Protein AF-A0A178FHA1-F1 (afdb_monomer)

pLDDT: mean 83.01, std 22.84, range [28.91, 98.81]

Nearest PDB structures (foldseek):
  6xi5-assembly1_B  TM=8.917E-01  e=7.594E-21  Homo sapiens
  2p5x-assembly2_B  TM=9.025E-01  e=3.921E-20  Homo sapiens
  4p0e-assembly1_A  TM=9.415E-01  e=3.121E-18  Escherichia coli K-12
  4heb-assembly1_A  TM=9.268E-01  e=1.061E-16  Bacillus subtilis

Foldseek 3Di:
DDDDDDDDDDDDDDDDDDDDDDDDDDDDDDDDDDDDDDDDDDPPPPDDDDPDPDDDDDDDADDDPLLVVQLVFAEEEQDPDPLQVVLQCSNVRPNYYYHHAPDDLDDDQVDQPQRSQQVVQVCSQVRVQVVACPPPPRHGGQKYKGKGKWKAQPPPSGTFDFQPDLVSLLVLLLSLLCSFKIKMKMKMKMWGAAPDPDPPRIDIDMDMWIKIWGFHNPDDSVNSSVLSVVVCQRNDGSSAACPPPSVNRTPDMGTASSSRNTDRSVVVVVRSVVRSVVRVVRVVVVVVVVVVVD

Secondary structure (DSSP, 8-state):
---------------PPP----------------------PPPP-----PPPPPPPPPPPPP--HHHHHHTTS-EEE----HHHHHHHGGG--TTEEE----------TTS-HHHHHHHHHHHHHHHHHHHHTT-TTT---SEEEEEEEEEE-TTT--EE---SSHHHHHHHHHHHHHH-EEEEEEEEEEEEE-SS--TTSEEEEEEEEEEEEEE-TT--HHHHHHHHHTTTTTTSGGG--SSSGGGGGEEEEES-HHHHHT--HHHHHHHHHHHHHHHHHHHHHHHHHHHS--

InterPro domains:
  IPR003697 Nucleoside triphosphate pyrophosphatase Maf-like protein [MF_00528] (74-277)
  IPR003697 Nucleoside triphosphate pyrophosphatase Maf-like protein [PF02545] (74-274)
  IPR003697 Nucleoside triphosphate pyrophosphatase Maf-like protein [PTHR43213] (71-276)
  IPR003697 Nucleoside triphosphate pyrophosphatase Maf-like protein [TIGR00172] (72-272)
  IPR003697 Nucleoside triphosphate pyrophosphatase Maf-like protein [cd00555] (75-271)
  IPR029001 Inosine triphosphate pyrophosphatase-like [G3DSA:3.90.950.10] (70-277)
  IPR029001 Inosine triphosphate pyrophosphatase-like [SSF52972] (72-274)

Mean predicted aligned error: 12.26 Å

Structure (mmCIF, N/CA/C/O backbone):
data_AF-A0A178FHA1-F1
#
_entry.id   AF-A0A178FHA1-F1
#
loop_
_atom_site.group_PDB
_atom_site.id
_atom_site.type_symbol
_atom_site.label_atom_id
_atom_site.label_alt_id
_atom_site.label_comp_id
_atom_site.label_asym_id
_atom_site.label_entity_id
_atom_site.label_seq_id
_atom_site.pdbx_PDB_ins_code
_atom_site.Cartn_x
_atom_site.Cartn_y
_atom_site.Cartn_z
_atom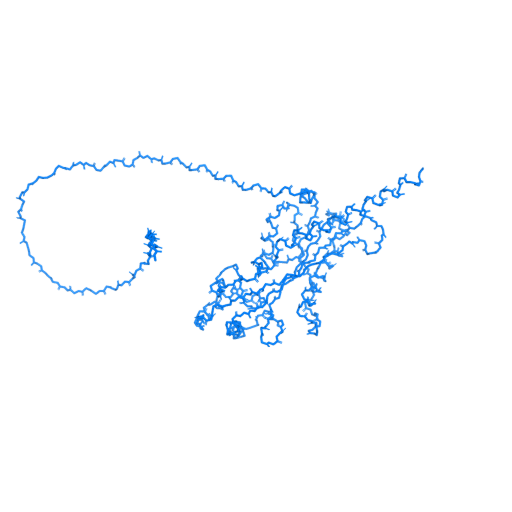_site.occupancy
_atom_site.B_iso_or_equiv
_atom_site.auth_seq_id
_atom_site.auth_comp_id
_atom_site.auth_asym_id
_atom_site.auth_atom_id
_atom_site.pdbx_PDB_model_num
ATOM 1 N N . MET A 1 1 ? -31.191 45.898 10.821 1.00 32.97 1 MET A N 1
ATOM 2 C CA . MET A 1 1 ? -31.630 46.557 9.573 1.00 32.97 1 MET A CA 1
ATOM 3 C C . MET A 1 1 ? -31.343 45.581 8.432 1.00 32.97 1 MET A C 1
ATOM 5 O O . MET A 1 1 ? -30.177 45.272 8.256 1.00 32.97 1 MET A O 1
ATOM 9 N N . ASN A 1 2 ? -32.403 45.066 7.780 1.00 31.70 2 ASN A N 1
ATOM 10 C CA . ASN A 1 2 ? -32.486 44.118 6.633 1.00 31.70 2 ASN A CA 1
ATOM 11 C C . ASN A 1 2 ? -31.807 42.737 6.796 1.00 31.70 2 ASN A C 1
ATOM 13 O O . ASN A 1 2 ? -30.596 42.678 6.928 1.00 31.70 2 ASN A O 1
ATOM 17 N N . ILE A 1 3 ? -32.475 41.573 6.908 1.00 33.03 3 ILE A N 1
ATOM 18 C CA . ILE A 1 3 ? -33.670 40.939 6.276 1.00 33.03 3 ILE A CA 1
ATOM 19 C C . ILE A 1 3 ? -33.441 40.480 4.823 1.00 33.03 3 ILE A C 1
ATOM 21 O O . ILE A 1 3 ? -33.354 41.334 3.955 1.00 33.03 3 ILE A O 1
ATOM 25 N N . PHE A 1 4 ? -33.428 39.150 4.604 1.00 34.31 4 PHE A N 1
ATOM 26 C CA . PHE A 1 4 ? -34.126 38.322 3.575 1.00 34.31 4 PHE A CA 1
ATOM 27 C C . PHE A 1 4 ? -33.699 36.839 3.811 1.00 34.31 4 PHE A C 1
ATOM 29 O O . PHE A 1 4 ? -32.508 36.561 3.774 1.00 34.31 4 PHE A O 1
ATOM 36 N N . ARG A 1 5 ? -34.516 35.924 4.388 1.00 34.19 5 ARG A N 1
ATOM 37 C CA . ARG A 1 5 ? -35.543 35.003 3.798 1.00 34.19 5 ARG A CA 1
ATOM 38 C C . ARG A 1 5 ? -35.043 34.230 2.557 1.00 34.19 5 ARG A C 1
ATOM 40 O O . ARG A 1 5 ? -34.452 34.867 1.705 1.00 34.19 5 ARG A O 1
ATOM 47 N N . SER A 1 6 ? -35.343 32.961 2.248 1.00 33.19 6 SER A N 1
ATOM 48 C CA . SER A 1 6 ? -35.952 31.738 2.833 1.00 33.19 6 SER A CA 1
ATOM 49 C C . SER A 1 6 ? -36.287 30.835 1.619 1.00 33.19 6 SER A C 1
ATOM 51 O O . SER A 1 6 ? -36.817 31.372 0.650 1.00 33.19 6 SER A O 1
ATOM 53 N N . ALA A 1 7 ? -36.009 29.523 1.670 1.00 33.00 7 ALA A N 1
ATOM 54 C CA . ALA A 1 7 ? -36.690 28.411 0.954 1.00 33.00 7 ALA A CA 1
ATOM 55 C C . ALA A 1 7 ? -35.948 27.103 1.339 1.00 33.00 7 ALA A C 1
ATOM 57 O O . ALA A 1 7 ? -34.749 27.029 1.104 1.00 33.00 7 ALA A O 1
ATOM 58 N N . THR A 1 8 ? -36.437 26.164 2.158 1.00 31.91 8 THR A N 1
ATOM 59 C CA . THR A 1 8 ? -37.614 25.257 2.142 1.00 31.91 8 THR A CA 1
ATOM 60 C C . THR A 1 8 ? -37.462 24.006 1.252 1.00 31.91 8 THR A C 1
ATOM 62 O O . THR A 1 8 ? -37.486 24.116 0.033 1.00 31.91 8 THR A O 1
ATOM 65 N N . SER A 1 9 ? -37.419 22.850 1.944 1.00 30.86 9 SER A N 1
ATOM 66 C CA . SER A 1 9 ? -37.787 21.452 1.607 1.00 30.86 9 SER A CA 1
ATOM 67 C C . SER A 1 9 ? -37.158 20.721 0.415 1.00 30.86 9 SER A C 1
ATOM 69 O O . SER A 1 9 ? -37.284 21.154 -0.719 1.00 30.86 9 SER A O 1
ATOM 71 N N . TYR A 1 10 ? -36.642 19.504 0.647 1.00 29.80 10 TYR A N 1
ATOM 72 C CA . TYR A 1 10 ? -37.451 18.269 0.654 1.00 29.80 10 TYR A CA 1
ATOM 73 C C . TYR A 1 10 ? -36.744 17.146 1.436 1.00 29.80 10 TYR A C 1
ATOM 75 O O . TYR A 1 10 ? -35.578 16.845 1.206 1.00 29.80 10 TYR A O 1
ATOM 83 N N . VAL A 1 11 ? -37.487 16.541 2.363 1.00 31.81 11 VAL A N 1
ATOM 84 C CA . VAL A 1 11 ? -37.161 15.316 3.104 1.00 31.81 11 VAL A CA 1
ATOM 85 C C . VAL A 1 11 ? -38.005 14.201 2.495 1.00 31.81 11 VAL A C 1
ATOM 87 O O . VAL A 1 11 ? -39.209 14.396 2.349 1.00 31.81 11 VAL A O 1
ATOM 90 N N . TYR A 1 12 ? -37.412 13.045 2.198 1.00 31.45 12 TYR A N 1
ATOM 91 C CA . TYR A 1 12 ? -38.142 11.777 2.141 1.00 31.45 12 TYR A CA 1
ATOM 92 C C . TYR A 1 12 ? -37.275 10.660 2.729 1.00 31.45 12 TYR A C 1
ATOM 94 O O . TYR A 1 12 ? -36.316 10.203 2.114 1.00 31.45 12 TYR A O 1
ATOM 102 N N . ASN A 1 13 ? -37.653 10.248 3.940 1.00 30.02 13 ASN A N 1
ATOM 103 C CA . ASN A 1 13 ? -37.366 8.937 4.510 1.00 30.02 13 ASN A CA 1
ATOM 104 C C . ASN A 1 13 ? -38.377 7.936 3.939 1.00 30.02 13 ASN A C 1
ATOM 106 O O . ASN A 1 13 ? -39.571 8.237 3.913 1.00 30.02 13 ASN A O 1
ATOM 110 N N . ILE A 1 14 ? -37.925 6.737 3.572 1.00 35.00 14 ILE A N 1
ATOM 111 C CA . ILE A 1 14 ? -38.779 5.547 3.490 1.00 35.00 14 ILE A CA 1
ATOM 112 C C . ILE A 1 14 ? -38.024 4.404 4.178 1.00 35.00 14 ILE A C 1
ATOM 114 O O . ILE A 1 14 ? -37.058 3.875 3.638 1.00 35.00 14 ILE A O 1
ATOM 118 N N . ILE A 1 15 ? -38.476 4.051 5.382 1.00 33.81 15 ILE A N 1
ATOM 119 C CA . ILE A 1 15 ? -38.206 2.781 6.067 1.00 33.81 15 ILE A CA 1
ATOM 120 C C . ILE A 1 15 ? -39.551 2.043 6.098 1.00 33.81 15 ILE A C 1
ATOM 122 O O . ILE A 1 15 ? -40.537 2.663 6.505 1.00 33.81 15 ILE A O 1
ATOM 126 N N . PRO A 1 16 ? -39.645 0.763 5.705 1.00 32.41 16 PRO A N 1
ATOM 127 C CA . PRO A 1 16 ? -40.831 -0.029 5.983 1.00 32.41 16 PRO A CA 1
ATOM 128 C C . PRO A 1 16 ? -40.745 -0.611 7.400 1.00 32.41 16 PRO A C 1
ATOM 130 O O . PRO A 1 16 ? -39.858 -1.403 7.713 1.00 32.41 16 PRO A O 1
ATOM 133 N N . SER A 1 17 ? -41.680 -0.200 8.253 1.00 32.62 17 SER A N 1
ATOM 134 C CA . SER A 1 17 ? -41.976 -0.818 9.544 1.00 32.62 17 SER A CA 1
ATOM 135 C C . SER A 1 17 ? -42.734 -2.132 9.338 1.00 32.62 17 SER A C 1
ATOM 137 O O . SER A 1 17 ? -43.829 -2.137 8.777 1.00 32.62 17 SER A O 1
ATOM 139 N N . PHE A 1 18 ? -42.143 -3.229 9.809 1.00 28.91 18 PHE A N 1
ATOM 140 C CA . PHE A 1 18 ? -42.829 -4.479 10.133 1.00 28.91 18 PHE A CA 1
ATOM 141 C C . PHE A 1 18 ? -43.614 -4.278 11.436 1.00 28.91 18 PHE A C 1
ATOM 143 O O . PHE A 1 18 ? -43.043 -3.781 12.406 1.00 28.91 18 PHE A O 1
ATOM 150 N N . GLN A 1 19 ? -44.889 -4.664 11.469 1.00 31.16 19 GLN A N 1
ATOM 151 C CA . GLN A 1 19 ? -45.646 -4.799 12.710 1.00 31.16 19 GLN A CA 1
ATOM 152 C C . GLN A 1 19 ? -46.722 -5.879 12.576 1.00 31.16 19 GLN A C 1
ATOM 154 O O . GLN A 1 19 ? -47.189 -6.169 11.478 1.00 31.16 19 GLN A O 1
ATOM 159 N N . GLU A 1 20 ? -46.980 -6.492 13.723 1.00 32.19 20 GLU A N 1
ATOM 160 C CA . GLU A 1 20 ? -47.471 -7.842 13.982 1.00 32.19 20 GLU A CA 1
ATOM 161 C C . GLU A 1 20 ? -48.960 -8.068 13.687 1.00 32.19 20 GLU A C 1
ATOM 163 O O . GLU A 1 20 ? -49.783 -7.158 13.786 1.00 32.19 20 GLU A O 1
ATOM 168 N N . ASP A 1 21 ? -49.275 -9.325 13.368 1.00 29.31 21 ASP A N 1
ATOM 169 C CA . ASP A 1 21 ? -50.621 -9.884 13.309 1.00 29.31 21 ASP A CA 1
ATOM 170 C C . ASP A 1 21 ? -51.168 -10.106 14.733 1.00 29.31 21 ASP A C 1
ATOM 172 O O . ASP A 1 21 ? -50.605 -10.895 15.492 1.00 29.31 21 ASP A O 1
ATOM 176 N N . GLU A 1 22 ? -52.307 -9.494 15.062 1.00 33.69 22 GLU A N 1
ATOM 177 C CA . GLU A 1 22 ? -53.259 -10.041 16.036 1.00 33.69 22 GLU A CA 1
ATOM 178 C C . GLU A 1 22 ? -54.677 -9.935 15.453 1.00 33.69 22 GLU A C 1
ATOM 180 O O . GLU A 1 22 ? -55.211 -8.847 15.236 1.00 33.69 22 GLU A O 1
ATOM 185 N N . ASP A 1 23 ? -55.260 -11.101 15.165 1.00 29.67 23 ASP A N 1
ATOM 186 C CA . ASP A 1 23 ? -56.664 -11.299 14.810 1.00 29.67 23 ASP A CA 1
ATOM 187 C C . ASP A 1 23 ? -57.520 -11.295 16.087 1.00 29.67 23 ASP A C 1
ATOM 189 O O . ASP A 1 23 ? -57.330 -12.133 16.971 1.00 29.67 23 ASP A O 1
ATOM 193 N N . GLU A 1 24 ? -58.536 -10.431 16.140 1.00 31.48 24 GLU A N 1
ATOM 194 C CA . GLU A 1 24 ? -59.685 -10.600 17.032 1.00 31.48 24 GLU A CA 1
ATOM 195 C C . GLU A 1 24 ? -60.993 -10.413 16.244 1.00 31.48 24 GLU A C 1
ATOM 197 O O . GLU A 1 24 ? -61.128 -9.570 15.357 1.00 31.48 24 GLU A O 1
ATOM 202 N N . THR A 1 25 ? -61.931 -11.308 16.532 1.00 31.22 25 THR A N 1
ATOM 203 C CA . THR A 1 25 ? -63.104 -11.708 15.749 1.00 31.22 25 THR A CA 1
ATOM 204 C C . THR A 1 25 ? -64.337 -10.804 15.885 1.00 31.22 25 THR A C 1
ATOM 206 O O . THR A 1 25 ? -64.498 -10.135 16.898 1.00 31.22 25 THR A O 1
ATOM 209 N N . ASP A 1 26 ? -65.258 -10.976 14.920 1.00 29.89 26 ASP A N 1
ATOM 210 C CA . ASP A 1 26 ? -66.738 -10.821 14.934 1.00 29.89 26 ASP A CA 1
ATOM 211 C C . ASP A 1 26 ? -67.314 -9.650 14.119 1.00 29.89 26 ASP A C 1
ATOM 213 O O . ASP A 1 26 ? -66.791 -8.546 14.121 1.00 29.89 26 ASP A O 1
ATOM 217 N N . ASN A 1 27 ? -68.491 -9.707 13.491 1.00 30.05 27 ASN A N 1
ATOM 218 C CA . ASN A 1 27 ? -69.336 -10.721 12.847 1.00 30.05 27 ASN A CA 1
ATOM 219 C C . ASN A 1 27 ? -70.551 -9.932 12.286 1.00 30.05 27 ASN A C 1
ATOM 221 O O . ASN A 1 27 ? -71.045 -9.023 12.944 1.00 30.05 27 ASN A O 1
ATOM 225 N N . MET A 1 28 ? -71.044 -10.313 11.101 1.00 30.95 28 MET A N 1
ATOM 226 C CA . MET A 1 28 ? -72.409 -10.109 10.564 1.00 30.95 28 MET A CA 1
ATOM 227 C C . MET A 1 28 ? -73.091 -8.715 10.603 1.00 30.95 28 MET A C 1
ATOM 229 O O . MET A 1 28 ? -73.576 -8.262 11.632 1.00 30.95 28 MET A O 1
ATOM 233 N N . SER A 1 29 ? -73.426 -8.165 9.424 1.00 30.45 29 SER A N 1
ATOM 234 C CA . SER A 1 29 ? -74.771 -8.322 8.819 1.00 30.45 29 SER A CA 1
ATOM 235 C C . SER A 1 29 ? -75.060 -7.324 7.674 1.00 30.45 29 SER A C 1
ATOM 237 O O . SER A 1 29 ? -74.767 -6.137 7.730 1.00 30.45 29 SER A O 1
ATOM 239 N N . SER A 1 30 ? -75.680 -7.891 6.643 1.00 30.31 30 SER A N 1
ATOM 240 C CA . SER A 1 30 ? -76.300 -7.408 5.398 1.00 30.31 30 SER A CA 1
ATOM 241 C C . SER A 1 30 ? -76.951 -6.008 5.325 1.00 30.31 30 SER A C 1
ATOM 243 O O . SER A 1 30 ? -77.725 -5.649 6.203 1.00 30.31 30 SER A O 1
ATOM 245 N N . GLN A 1 31 ? -76.829 -5.320 4.176 1.00 31.56 31 GLN A N 1
ATOM 246 C CA . GLN A 1 31 ? -77.845 -5.255 3.092 1.00 31.56 31 GLN A CA 1
ATOM 247 C C . GLN A 1 31 ? -77.470 -4.218 2.007 1.00 31.56 31 GLN A C 1
ATOM 249 O O . GLN A 1 31 ? -77.094 -3.086 2.293 1.00 31.56 31 GLN A O 1
ATOM 254 N N . GLN A 1 32 ? -77.606 -4.627 0.741 1.00 31.91 32 GLN A N 1
ATOM 255 C CA . GLN A 1 32 ? -77.476 -3.808 -0.471 1.00 31.91 32 GLN A CA 1
ATOM 256 C C . GLN A 1 32 ? -78.720 -2.938 -0.708 1.00 31.91 32 GLN A C 1
ATOM 258 O O . GLN A 1 32 ? -79.824 -3.470 -0.682 1.00 31.91 32 GLN A O 1
ATOM 263 N N . THR A 1 33 ? -78.532 -1.672 -1.106 1.00 30.75 33 THR A N 1
ATOM 264 C CA . THR A 1 33 ? -79.341 -0.992 -2.143 1.00 30.75 33 THR A CA 1
ATOM 265 C C . THR A 1 33 ? -78.483 0.070 -2.865 1.00 30.75 33 THR A C 1
ATOM 267 O O . THR A 1 33 ? -77.882 0.928 -2.230 1.00 30.75 33 THR A O 1
ATOM 270 N N . HIS A 1 34 ? -78.396 -0.012 -4.199 1.00 34.44 34 HIS A N 1
ATOM 271 C CA . HIS A 1 34 ? -77.893 1.041 -5.109 1.00 34.44 34 HIS A CA 1
ATOM 272 C C . HIS A 1 34 ? -79.081 1.912 -5.571 1.00 34.44 34 HIS A C 1
ATOM 274 O O . HIS A 1 34 ? -80.195 1.382 -5.624 1.00 34.44 34 HIS A O 1
ATOM 280 N N . PRO A 1 35 ? -78.909 3.213 -5.898 1.00 41.53 35 PRO A N 1
ATOM 281 C CA . PRO A 1 35 ? -78.404 3.673 -7.216 1.00 41.53 35 PRO A CA 1
ATOM 282 C C . PRO A 1 35 ? -77.495 4.932 -7.072 1.00 41.53 35 PRO A C 1
ATOM 284 O O . PRO A 1 35 ? -77.389 5.481 -5.988 1.00 41.53 35 PRO A O 1
ATOM 287 N N . SER A 1 36 ? -76.735 5.490 -8.017 1.00 34.00 36 SER A N 1
ATOM 288 C CA . SER A 1 36 ? -76.715 5.519 -9.483 1.00 34.00 36 SER A CA 1
ATOM 289 C C . SER A 1 36 ? -75.422 6.235 -9.930 1.00 34.00 36 SER A C 1
ATOM 291 O O . SER A 1 36 ? -75.114 7.294 -9.395 1.00 34.00 36 SER A O 1
ATOM 293 N N . GLY A 1 37 ? -74.752 5.707 -10.963 1.00 38.09 37 GLY A N 1
ATOM 294 C CA . GLY A 1 37 ? -74.126 6.480 -12.051 1.00 38.09 37 GLY A CA 1
ATOM 295 C C . GLY A 1 37 ? -72.736 7.107 -11.865 1.00 38.09 37 GLY A C 1
ATOM 296 O O . GLY A 1 37 ? -72.654 8.260 -11.463 1.00 38.09 37 GLY A O 1
ATOM 297 N N . ILE A 1 38 ? -71.686 6.429 -12.356 1.00 43.12 38 ILE A N 1
ATOM 298 C CA . ILE A 1 38 ? -70.522 7.041 -13.040 1.00 43.12 38 ILE A CA 1
ATOM 299 C C . ILE A 1 38 ? -70.084 6.073 -14.173 1.00 43.12 38 ILE A C 1
ATOM 301 O O . ILE A 1 38 ? -70.064 4.866 -13.922 1.00 43.12 38 ILE A O 1
ATOM 305 N N . PRO A 1 39 ? -69.782 6.529 -15.409 1.00 45.41 39 PRO A N 1
ATOM 306 C CA . PRO A 1 39 ? -69.368 5.655 -16.513 1.00 45.41 39 PRO A CA 1
ATOM 307 C C . PRO A 1 39 ? -67.971 5.064 -16.276 1.00 45.41 39 PRO A C 1
ATOM 309 O O . PRO A 1 39 ? -67.070 5.767 -15.825 1.00 45.41 39 PRO A O 1
ATOM 312 N N . SER A 1 40 ? -67.783 3.786 -16.611 1.00 47.84 40 SER A N 1
ATOM 313 C CA . SER A 1 40 ? -66.481 3.116 -16.602 1.00 47.84 40 SER A CA 1
ATOM 314 C C . SER A 1 40 ? -65.761 3.329 -17.936 1.00 47.84 40 SER A C 1
ATOM 316 O O . SER A 1 40 ? -66.033 2.609 -18.900 1.00 47.84 40 SER A O 1
ATOM 318 N N . ASP A 1 41 ? -64.830 4.277 -17.998 1.00 51.88 41 ASP A N 1
ATOM 319 C CA . ASP A 1 41 ? -63.796 4.224 -19.033 1.00 51.88 41 ASP A CA 1
ATOM 320 C C . ASP A 1 41 ? -62.795 3.116 -18.658 1.00 51.88 41 ASP A C 1
ATOM 322 O O . ASP A 1 41 ? -62.346 3.065 -17.506 1.00 51.88 41 ASP A O 1
ATOM 326 N N . PRO A 1 42 ? -62.449 2.191 -19.574 1.00 52.69 42 PRO A N 1
ATOM 327 C CA . PRO A 1 42 ? -61.409 1.211 -19.298 1.00 52.69 42 PRO A CA 1
ATOM 328 C C . PRO A 1 42 ? -60.060 1.937 -19.149 1.00 52.69 42 PRO A C 1
ATOM 330 O O . PRO A 1 42 ? -59.827 2.940 -19.832 1.00 52.69 42 PRO A O 1
ATOM 333 N N . PRO A 1 43 ? -59.150 1.459 -18.280 1.00 51.78 43 PRO A N 1
ATOM 334 C CA . PRO A 1 43 ? -57.835 2.069 -18.160 1.00 51.78 43 PRO A CA 1
ATOM 335 C C . PRO A 1 43 ? -57.101 1.977 -19.508 1.00 51.78 43 PRO A C 1
ATOM 337 O O . PRO A 1 43 ? -57.262 0.982 -20.224 1.00 51.78 43 PRO A O 1
ATOM 340 N N . PRO A 1 44 ? -56.304 2.995 -19.877 1.00 47.44 44 PRO A N 1
ATOM 341 C CA . PRO A 1 44 ? -55.571 2.979 -21.132 1.00 47.44 44 PRO A CA 1
ATOM 342 C C . PRO A 1 44 ? -54.645 1.762 -21.166 1.00 47.44 44 PRO A C 1
ATOM 344 O O . PRO A 1 44 ? -53.903 1.506 -20.218 1.00 47.44 44 PRO A O 1
ATOM 347 N N . SER A 1 45 ? -54.702 1.011 -22.265 1.00 48.84 45 SER A N 1
ATOM 348 C CA . SER A 1 45 ? -53.819 -0.119 -22.532 1.00 48.84 45 SER A CA 1
ATOM 349 C C . SER A 1 45 ? -52.365 0.349 -22.490 1.00 48.84 45 SER A C 1
ATOM 351 O O . SER A 1 45 ? -51.921 1.093 -23.368 1.00 48.84 45 SER A O 1
ATOM 353 N N . TYR A 1 46 ? -51.621 -0.073 -21.470 1.00 49.38 46 TYR A N 1
ATOM 354 C CA . TYR A 1 46 ? -50.181 0.155 -21.379 1.00 49.38 46 TYR A CA 1
ATOM 355 C C . TYR A 1 46 ? -49.474 -0.791 -22.352 1.00 49.38 46 TYR A C 1
ATOM 357 O O . TYR A 1 46 ? -48.939 -1.828 -21.973 1.00 49.38 46 TYR A O 1
ATOM 365 N N . GLU A 1 47 ? -49.478 -0.431 -23.629 1.00 53.75 47 GLU A N 1
ATOM 366 C CA . GLU A 1 47 ? -48.562 -1.005 -24.602 1.00 53.75 47 GLU A CA 1
ATOM 367 C C . GLU A 1 47 ? -47.772 0.129 -25.251 1.00 53.75 47 GLU A C 1
ATOM 369 O O . GLU A 1 47 ? -48.180 0.762 -26.220 1.00 53.75 47 GLU A O 1
ATOM 374 N N . ALA A 1 48 ? -46.621 0.417 -24.650 1.00 48.75 48 ALA A N 1
ATOM 375 C CA . ALA A 1 48 ? -45.515 1.077 -25.319 1.00 48.75 48 ALA A CA 1
ATOM 376 C C . ALA A 1 48 ? -44.226 0.576 -24.669 1.00 48.75 48 ALA A C 1
ATOM 378 O O . ALA A 1 48 ? -43.799 1.043 -23.613 1.00 48.75 48 ALA A O 1
ATOM 379 N N . SER A 1 49 ? -43.632 -0.430 -25.303 1.00 56.72 49 SER A N 1
ATOM 380 C CA . SER A 1 49 ? -42.278 -0.899 -25.043 1.00 56.72 49 SER A CA 1
ATOM 381 C C . SER A 1 49 ? -41.332 0.304 -25.101 1.00 56.72 49 SER A C 1
ATOM 383 O O . SER A 1 49 ? -41.135 0.892 -26.166 1.00 56.72 49 SER A O 1
ATOM 385 N N . GLN A 1 50 ? -40.766 0.710 -23.964 1.00 56.59 50 GLN A N 1
ATOM 386 C CA . GLN A 1 50 ? -39.718 1.727 -23.971 1.00 56.59 50 GLN A CA 1
ATOM 387 C C . GLN A 1 50 ? -38.500 1.163 -24.721 1.00 56.59 50 GLN A C 1
ATOM 389 O O . GLN A 1 50 ? -38.087 0.034 -24.437 1.00 56.59 50 GLN A O 1
ATOM 394 N N . PRO A 1 51 ? -37.911 1.895 -25.684 1.00 55.88 51 PRO A N 1
ATOM 395 C CA . PRO A 1 51 ? -36.688 1.448 -26.331 1.00 55.88 51 PRO A CA 1
ATOM 396 C C . PRO A 1 51 ? -35.578 1.356 -25.281 1.00 55.88 51 PRO A C 1
ATOM 398 O O . PRO A 1 51 ? -35.355 2.303 -24.526 1.00 55.88 51 PRO A O 1
ATOM 401 N N . ALA A 1 52 ? -34.887 0.213 -25.240 1.00 62.53 52 ALA A N 1
ATOM 402 C CA . ALA A 1 52 ? -33.739 -0.001 -24.367 1.00 62.53 52 ALA A CA 1
ATOM 403 C C . ALA A 1 52 ? -32.759 1.179 -24.495 1.00 62.53 52 ALA A C 1
ATOM 405 O O . ALA A 1 52 ? -32.294 1.500 -25.594 1.00 62.53 52 ALA A O 1
ATOM 406 N N . SER A 1 53 ? -32.473 1.849 -23.377 1.00 66.38 53 SER A N 1
ATOM 407 C CA . SER A 1 53 ? -31.524 2.959 -23.325 1.00 66.38 53 SER A CA 1
ATOM 408 C C . SER A 1 53 ? -30.183 2.515 -23.908 1.00 66.38 53 SER A C 1
ATOM 410 O O . SER A 1 53 ? -29.637 1.493 -23.483 1.00 66.38 53 SER A O 1
ATOM 412 N N . LYS A 1 54 ? -29.637 3.272 -24.870 1.00 68.25 54 LYS A N 1
ATOM 413 C CA . LYS A 1 54 ? -28.291 3.012 -25.399 1.00 68.25 54 LYS A CA 1
ATOM 414 C C . LYS A 1 54 ? -27.306 2.961 -24.222 1.00 68.25 54 LYS A C 1
ATOM 416 O O . LYS A 1 54 ? -27.337 3.880 -23.403 1.00 68.25 54 LYS A O 1
ATOM 421 N N . PRO A 1 55 ? -26.454 1.927 -24.115 1.00 69.88 55 PRO A N 1
ATOM 422 C CA . PRO A 1 55 ? -25.491 1.847 -23.029 1.00 69.88 55 PRO A CA 1
ATOM 423 C C . PRO A 1 55 ? -24.600 3.090 -23.051 1.00 69.88 55 PRO A C 1
ATOM 425 O O . PRO A 1 55 ? -24.106 3.489 -24.109 1.00 69.88 55 PRO A O 1
ATOM 428 N N . HIS A 1 56 ? -24.416 3.712 -21.886 1.00 67.62 56 HIS A N 1
ATOM 429 C CA . HIS A 1 56 ? -23.488 4.826 -21.750 1.00 67.62 56 HIS A CA 1
ATOM 430 C C . HIS A 1 56 ? -22.086 4.373 -22.195 1.00 67.62 56 HIS A C 1
ATOM 432 O O . HIS A 1 56 ? -21.646 3.288 -21.798 1.00 67.62 56 HIS A O 1
ATOM 438 N N . PRO A 1 57 ? -21.382 5.159 -23.031 1.00 74.88 57 PRO A N 1
ATOM 439 C CA . PRO A 1 57 ? -20.031 4.814 -23.444 1.00 74.88 57 PRO A CA 1
ATOM 440 C C . PRO A 1 57 ? -19.135 4.716 -22.207 1.00 74.88 57 PRO A C 1
ATOM 442 O O . PRO A 1 57 ? -19.186 5.569 -21.320 1.00 74.88 57 PRO A O 1
ATOM 445 N N . LYS A 1 58 ? -18.323 3.656 -22.138 1.00 75.69 58 LYS A N 1
ATOM 446 C CA . LYS A 1 58 ? -17.344 3.498 -21.058 1.00 75.69 58 LYS A CA 1
ATOM 447 C C . LYS A 1 58 ? -16.352 4.672 -21.098 1.00 75.69 58 LYS A C 1
ATOM 449 O O . LYS A 1 58 ? -15.986 5.087 -22.201 1.00 75.69 58 LYS A O 1
ATOM 454 N N . PRO A 1 59 ? -15.897 5.189 -19.941 1.00 78.31 59 PRO A N 1
ATOM 455 C CA . PRO A 1 59 ? -14.844 6.197 -19.902 1.00 78.31 59 PRO A CA 1
ATOM 456 C C . PRO A 1 59 ? -13.613 5.747 -20.696 1.00 78.31 59 PRO A C 1
ATOM 458 O O . PRO A 1 59 ? -13.213 4.582 -20.625 1.00 78.31 59 PRO A O 1
ATOM 461 N N . LEU A 1 60 ? -13.025 6.668 -21.461 1.00 81.19 60 LEU A N 1
ATOM 462 C CA . LEU A 1 60 ? -11.774 6.417 -22.174 1.00 81.19 60 LEU A CA 1
ATOM 463 C C . LEU A 1 60 ? -10.614 6.283 -21.175 1.00 81.19 60 LEU A C 1
ATOM 465 O O . LEU A 1 60 ? -10.645 6.916 -20.116 1.00 81.19 60 LEU A O 1
ATOM 469 N N . PRO A 1 61 ? -9.582 5.486 -21.494 1.00 77.56 61 PRO A N 1
ATOM 470 C CA . PRO A 1 61 ? -8.424 5.364 -20.623 1.00 77.56 61 PRO A CA 1
ATOM 471 C C . PRO A 1 61 ? -7.627 6.686 -20.578 1.00 77.56 61 PRO A C 1
ATOM 473 O O . PRO A 1 61 ? -7.637 7.435 -21.561 1.00 77.56 61 PRO A O 1
ATOM 476 N N . PRO A 1 62 ? -6.893 6.973 -19.484 1.00 81.75 62 PRO A N 1
ATOM 477 C CA . PRO A 1 62 ? -6.117 8.212 -19.344 1.00 81.75 62 PRO A CA 1
ATOM 478 C C . PRO A 1 62 ? -5.093 8.402 -20.477 1.00 81.75 62 PRO A C 1
ATOM 480 O O . PRO A 1 62 ? -4.499 7.433 -20.941 1.00 81.75 62 PRO A O 1
ATOM 483 N N . SER A 1 63 ? -4.823 9.625 -20.929 1.00 88.25 63 SER A N 1
ATOM 484 C CA . SER A 1 63 ? -3.926 9.877 -22.077 1.00 88.25 63 SER A CA 1
ATOM 485 C C . SER A 1 63 ? -2.594 10.540 -21.708 1.00 88.25 63 SER A C 1
ATOM 487 O O . SER A 1 63 ? -2.015 11.239 -22.535 1.00 88.25 63 SER A O 1
ATOM 489 N N . LEU A 1 64 ? -2.107 10.349 -20.478 1.00 92.44 64 LEU A N 1
ATOM 490 C CA . LEU A 1 64 ? -0.801 10.873 -20.061 1.00 92.44 64 LEU A CA 1
ATOM 491 C C . LEU A 1 64 ? 0.341 10.182 -20.832 1.00 92.44 64 LEU A C 1
ATOM 493 O O . LEU A 1 64 ? 0.294 8.953 -20.954 1.00 92.44 64 LEU A O 1
ATOM 497 N N . PRO A 1 65 ? 1.367 10.918 -21.313 1.00 94.25 65 PRO A N 1
ATOM 498 C CA . PRO A 1 65 ? 2.452 10.358 -22.125 1.00 94.25 65 PRO A CA 1
ATOM 499 C C . PRO A 1 65 ? 3.125 9.130 -21.504 1.00 94.25 65 PRO A C 1
ATOM 501 O O . PRO A 1 65 ? 3.232 8.101 -22.171 1.00 94.25 65 PRO A O 1
ATOM 504 N N . VAL A 1 66 ? 3.463 9.189 -20.209 1.00 95.94 66 VAL A N 1
ATOM 505 C CA . VAL A 1 66 ? 4.096 8.067 -19.496 1.00 95.94 66 VAL A CA 1
ATOM 506 C C . VAL A 1 66 ? 3.232 6.802 -19.532 1.00 95.94 66 VAL A C 1
ATOM 508 O O . VAL A 1 66 ? 3.716 5.710 -19.820 1.00 95.94 66 VAL A O 1
ATOM 511 N N . LEU A 1 67 ? 1.916 6.939 -19.337 1.00 96.44 67 LEU A N 1
ATOM 512 C CA . LEU A 1 67 ? 0.991 5.806 -19.359 1.00 96.44 67 LEU A CA 1
ATOM 513 C C . LEU A 1 67 ? 0.829 5.261 -20.778 1.00 96.44 67 LEU A C 1
ATOM 515 O O . LEU A 1 67 ? 0.737 4.052 -20.966 1.00 96.44 67 LEU A O 1
ATOM 519 N N . VAL A 1 68 ? 0.812 6.135 -21.788 1.00 95.19 68 VAL A N 1
ATOM 520 C CA . VAL A 1 68 ? 0.764 5.727 -23.198 1.00 95.19 68 VAL A CA 1
ATOM 521 C C . VAL A 1 68 ? 2.015 4.934 -23.585 1.00 95.19 68 VAL A C 1
ATOM 523 O O . VAL A 1 68 ? 1.879 3.913 -24.258 1.00 95.19 68 VAL A O 1
ATOM 526 N N . SER A 1 69 ? 3.199 5.357 -23.132 1.00 95.00 69 SER A N 1
ATOM 527 C CA . SER A 1 69 ? 4.461 4.626 -23.319 1.00 95.00 69 SER A CA 1
ATOM 528 C C . SER A 1 69 ? 4.399 3.247 -22.650 1.00 95.00 69 SER A C 1
ATOM 530 O O . SER A 1 69 ? 4.563 2.215 -23.308 1.00 95.00 69 SER A O 1
ATOM 532 N N . LEU A 1 70 ? 4.019 3.208 -21.368 1.00 96.75 70 LEU A N 1
ATOM 533 C CA . LEU A 1 70 ? 3.938 1.976 -20.579 1.00 96.75 70 LEU A CA 1
ATOM 534 C C . LEU A 1 70 ? 2.894 0.972 -21.086 1.00 96.75 70 LEU A C 1
ATOM 536 O O . LEU A 1 70 ? 3.047 -0.224 -20.858 1.00 96.75 70 LEU A O 1
ATOM 540 N N . ARG A 1 71 ? 1.863 1.394 -21.832 1.00 95.38 71 ARG A N 1
ATOM 541 C CA . ARG A 1 71 ? 0.867 0.470 -22.415 1.00 95.38 71 ARG A CA 1
ATOM 542 C C . ARG A 1 71 ? 1.448 -0.579 -23.349 1.00 95.38 71 ARG A C 1
ATOM 544 O O . ARG A 1 71 ? 0.809 -1.606 -23.556 1.00 95.38 71 ARG A O 1
ATOM 551 N N . LYS A 1 72 ? 2.599 -0.299 -23.955 1.00 94.88 72 LYS A N 1
ATOM 552 C CA . LYS A 1 72 ? 3.291 -1.225 -24.860 1.00 94.88 72 LYS A CA 1
ATOM 553 C C . LYS A 1 72 ? 4.400 -2.003 -24.162 1.00 94.88 72 LYS A C 1
ATOM 555 O O . LYS A 1 72 ? 4.970 -2.897 -24.775 1.00 94.88 72 LYS A O 1
ATOM 560 N N . LYS A 1 73 ? 4.702 -1.667 -22.909 1.00 96.56 73 LYS A N 1
ATOM 561 C CA . LYS A 1 73 ? 5.776 -2.273 -22.132 1.00 96.56 73 LYS A CA 1
ATOM 562 C C . LYS A 1 73 ? 5.208 -3.239 -21.097 1.00 96.56 73 LYS A C 1
ATOM 564 O O . LYS A 1 73 ? 4.019 -3.201 -20.783 1.00 96.56 73 LYS A O 1
ATOM 569 N N . ARG A 1 74 ? 6.060 -4.120 -20.587 1.00 97.50 74 ARG A N 1
ATOM 570 C CA . ARG A 1 74 ? 5.732 -5.032 -19.493 1.00 97.50 74 ARG A CA 1
ATOM 571 C C . ARG A 1 74 ? 5.792 -4.267 -18.169 1.00 97.50 74 ARG A C 1
ATOM 573 O O . ARG A 1 74 ? 6.814 -3.656 -17.874 1.00 97.50 74 ARG A O 1
ATOM 580 N N . VAL A 1 75 ? 4.708 -4.282 -17.393 1.00 98.38 75 VAL A N 1
ATOM 581 C CA . VAL A 1 75 ? 4.628 -3.616 -16.079 1.00 98.38 75 VAL A CA 1
ATOM 582 C C . VAL A 1 75 ? 4.226 -4.639 -15.031 1.00 98.38 75 VAL A C 1
ATOM 584 O O . VAL A 1 75 ? 3.321 -5.432 -15.269 1.00 98.38 75 VAL A O 1
ATOM 587 N N . ILE A 1 76 ? 4.856 -4.619 -13.863 1.00 98.69 76 ILE A N 1
ATOM 588 C CA . ILE A 1 76 ? 4.580 -5.571 -12.786 1.00 98.69 76 ILE A CA 1
ATOM 589 C C . ILE A 1 76 ? 4.072 -4.832 -11.548 1.00 98.69 76 ILE A C 1
ATOM 591 O O . ILE A 1 76 ? 4.673 -3.860 -11.101 1.00 98.69 76 ILE A O 1
ATOM 595 N N . LEU A 1 77 ? 2.992 -5.333 -10.946 1.00 98.69 77 LEU A N 1
ATOM 596 C CA . LEU A 1 77 ? 2.637 -5.054 -9.558 1.00 98.69 77 LEU A CA 1
ATOM 597 C C . LEU A 1 77 ? 3.122 -6.213 -8.675 1.00 98.69 77 LEU A C 1
ATOM 599 O O . LEU A 1 77 ? 2.583 -7.323 -8.728 1.00 98.69 77 LEU A O 1
ATOM 603 N N . ALA A 1 78 ? 4.095 -5.921 -7.817 1.00 98.12 78 ALA A N 1
ATOM 604 C CA . ALA A 1 78 ? 4.720 -6.817 -6.856 1.00 98.12 78 ALA A CA 1
ATOM 605 C C . ALA A 1 78 ? 3.831 -7.085 -5.620 1.00 98.12 78 ALA A C 1
ATOM 607 O O . ALA A 1 78 ? 4.240 -6.893 -4.473 1.00 98.12 78 ALA A O 1
ATOM 608 N N . SER A 1 79 ? 2.557 -7.447 -5.819 1.00 95.88 79 SER A N 1
ATOM 609 C CA . SER A 1 79 ? 1.593 -7.599 -4.721 1.00 95.88 79 SER A CA 1
ATOM 610 C C . SER A 1 79 ? 0.518 -8.644 -4.998 1.00 95.88 79 SER A C 1
ATOM 612 O O . SER A 1 79 ? -0.100 -8.634 -6.054 1.00 95.88 79 SER A O 1
ATOM 614 N N . ALA A 1 80 ? 0.202 -9.479 -4.002 1.00 93.69 80 ALA A N 1
ATOM 615 C CA . ALA A 1 80 ? -0.953 -10.383 -4.054 1.00 93.69 80 ALA A CA 1
ATOM 616 C C . ALA A 1 80 ? -2.298 -9.692 -3.763 1.00 93.69 80 ALA A C 1
ATOM 618 O O . ALA A 1 80 ? -3.345 -10.314 -3.921 1.00 93.69 80 ALA A O 1
ATOM 619 N N . SER A 1 81 ? -2.297 -8.432 -3.307 1.00 92.31 81 SER A N 1
ATOM 620 C CA . SER A 1 81 ? -3.512 -7.764 -2.826 1.00 92.31 81 SER A CA 1
ATOM 621 C C . SER A 1 81 ? -4.523 -7.527 -3.959 1.00 92.31 81 SER A C 1
ATOM 623 O O . SER A 1 81 ? -4.250 -6.726 -4.863 1.00 92.31 81 SER A O 1
ATOM 625 N N . PRO A 1 82 ? -5.735 -8.120 -3.893 1.00 92.69 82 PRO A N 1
ATOM 626 C CA . PRO A 1 82 ? -6.779 -7.873 -4.887 1.00 92.69 82 PRO A CA 1
ATOM 627 C C . PRO A 1 82 ? -7.195 -6.399 -4.943 1.00 92.69 82 PRO A C 1
ATOM 629 O O . PRO A 1 82 ? -7.526 -5.889 -6.010 1.00 92.69 82 PRO A O 1
ATOM 632 N N . ARG A 1 83 ? -7.123 -5.697 -3.807 1.00 93.44 83 ARG A N 1
ATOM 633 C CA . ARG A 1 83 ? -7.493 -4.281 -3.691 1.00 93.44 83 ARG A CA 1
ATOM 634 C C . ARG A 1 83 ? -6.517 -3.377 -4.440 1.00 93.44 83 ARG A C 1
ATOM 636 O O . ARG A 1 83 ? -6.932 -2.529 -5.225 1.00 93.44 83 ARG A O 1
ATOM 643 N N . ARG A 1 84 ? -5.209 -3.618 -4.289 1.00 96.25 84 ARG A N 1
ATOM 644 C CA . ARG A 1 84 ? -4.176 -2.876 -5.035 1.00 96.25 84 ARG A CA 1
ATOM 645 C C . ARG A 1 84 ? -4.300 -3.116 -6.537 1.00 96.25 84 ARG A C 1
ATOM 647 O O . ARG A 1 84 ? -4.226 -2.162 -7.306 1.00 96.25 84 ARG A O 1
ATOM 654 N N . LYS A 1 85 ? -4.582 -4.361 -6.945 1.00 96.56 85 LYS A N 1
ATOM 655 C CA . LYS A 1 85 ? -4.873 -4.716 -8.344 1.00 96.56 85 LYS A CA 1
ATOM 656 C C . LYS A 1 85 ? -6.071 -3.939 -8.904 1.00 96.56 85 LYS A C 1
ATOM 658 O O . LYS A 1 85 ? -6.014 -3.473 -10.037 1.00 96.56 85 LYS A O 1
ATOM 663 N N . GLN A 1 86 ? -7.148 -3.801 -8.131 1.00 95.81 86 GLN A N 1
ATOM 664 C CA . GLN A 1 86 ? -8.318 -3.022 -8.546 1.00 95.81 86 GLN A CA 1
ATOM 665 C C . GLN A 1 86 ? -7.979 -1.539 -8.724 1.00 95.81 86 GLN A C 1
ATOM 667 O O . GLN A 1 86 ? -8.374 -0.950 -9.725 1.00 95.81 86 GLN A O 1
ATOM 672 N N . ILE A 1 87 ? -7.223 -0.950 -7.793 1.00 96.94 87 ILE A N 1
ATOM 673 C CA . ILE A 1 87 ? -6.867 0.474 -7.846 1.00 96.94 87 ILE A CA 1
ATOM 674 C C . ILE A 1 87 ? -5.942 0.776 -9.031 1.00 96.94 87 ILE A C 1
ATOM 676 O O . ILE A 1 87 ? -6.219 1.682 -9.814 1.00 96.94 87 ILE A O 1
ATOM 680 N N . ILE A 1 88 ? -4.862 0.010 -9.212 1.00 97.31 88 ILE A N 1
ATOM 681 C CA . ILE A 1 88 ? -3.896 0.277 -10.290 1.00 97.31 88 ILE A CA 1
ATOM 682 C C . ILE A 1 88 ? -4.521 0.115 -11.687 1.00 97.31 88 ILE A C 1
ATOM 684 O O . ILE A 1 88 ? -4.091 0.765 -12.640 1.00 97.31 88 ILE A O 1
ATOM 688 N N . ALA A 1 89 ? -5.576 -0.699 -11.818 1.00 95.38 89 ALA A N 1
ATOM 689 C CA . ALA A 1 89 ? -6.285 -0.892 -13.081 1.00 95.38 89 ALA A CA 1
ATOM 690 C C . ALA A 1 89 ? -6.878 0.415 -13.639 1.00 95.38 89 ALA A C 1
ATOM 692 O O . ALA A 1 89 ? -7.017 0.544 -14.858 1.00 95.38 89 ALA A O 1
ATOM 693 N N . PHE A 1 90 ? -7.156 1.413 -12.788 1.00 95.31 90 PHE A N 1
ATOM 694 C CA . PHE A 1 90 ? -7.615 2.734 -13.226 1.00 95.31 90 PHE A CA 1
ATOM 695 C C . PHE A 1 90 ? -6.590 3.485 -14.095 1.00 95.31 90 PHE A C 1
ATOM 697 O O . PHE A 1 90 ? -6.982 4.365 -14.860 1.00 95.31 90 PHE A O 1
ATOM 704 N N . LEU A 1 91 ? -5.301 3.117 -14.056 1.00 95.81 91 LEU A N 1
ATOM 705 C CA . LEU A 1 91 ? -4.280 3.693 -14.944 1.00 95.81 91 LEU A CA 1
ATOM 706 C C . LEU A 1 91 ? -4.357 3.162 -16.388 1.00 95.81 91 LEU A C 1
ATOM 708 O O . LEU A 1 91 ? -3.766 3.745 -17.299 1.00 95.81 91 LEU A O 1
ATOM 712 N N . GLY A 1 92 ? -5.105 2.080 -16.635 1.00 94.81 92 GLY A N 1
ATOM 713 C CA . GLY A 1 92 ? -5.317 1.547 -17.983 1.00 94.81 92 GLY A CA 1
ATOM 714 C C . GLY A 1 92 ? -4.041 0.995 -18.629 1.00 94.81 92 GLY A C 1
ATOM 715 O O . GLY A 1 92 ? -3.737 1.340 -19.776 1.00 94.81 92 GLY A O 1
ATOM 716 N N . LEU A 1 93 ? -3.305 0.163 -17.883 1.00 95.31 93 LEU A N 1
ATOM 717 C CA . LEU A 1 93 ? -2.101 -0.552 -18.320 1.00 95.31 93 LEU A CA 1
ATOM 718 C C . LEU A 1 93 ? -2.471 -2.000 -18.720 1.00 95.31 93 LEU A C 1
ATOM 720 O O . LEU A 1 93 ? -2.702 -2.827 -17.839 1.00 95.31 93 LEU A O 1
ATOM 724 N N . PRO A 1 94 ? -2.579 -2.327 -20.023 1.00 93.38 94 PRO A N 1
ATOM 725 C CA . PRO A 1 94 ? -3.065 -3.627 -20.493 1.00 93.38 94 PRO A CA 1
ATOM 726 C C . PRO A 1 94 ? -2.084 -4.777 -20.232 1.00 93.38 94 PRO A C 1
ATOM 728 O O . PRO A 1 94 ? -2.521 -5.907 -20.048 1.00 93.38 94 PRO A O 1
ATOM 731 N N . ASN A 1 95 ? -0.783 -4.485 -20.170 1.00 94.62 95 ASN A N 1
ATOM 732 C CA . ASN A 1 95 ? 0.289 -5.459 -19.938 1.00 94.62 95 ASN A CA 1
ATOM 733 C C . ASN A 1 95 ? 0.744 -5.475 -18.467 1.00 94.62 95 ASN A C 1
ATOM 735 O O . ASN A 1 95 ? 1.925 -5.668 -18.175 1.00 94.62 95 ASN A O 1
ATOM 739 N N . LEU A 1 96 ? -0.182 -5.197 -17.544 1.00 97.38 96 LEU A N 1
ATOM 740 C CA . LEU A 1 96 ? 0.078 -5.261 -16.113 1.00 97.38 96 LEU A CA 1
ATOM 741 C C . LEU A 1 96 ? 0.039 -6.716 -15.627 1.00 97.38 96 LEU A C 1
ATOM 743 O O . LEU A 1 96 ? -1.011 -7.363 -15.636 1.00 97.38 96 LEU A O 1
ATOM 747 N N . GLU A 1 97 ? 1.167 -7.199 -15.127 1.00 97.75 97 GLU A N 1
ATOM 748 C CA . GLU A 1 97 ? 1.309 -8.490 -14.467 1.00 97.75 97 GLU A CA 1
ATOM 749 C C . GLU A 1 97 ? 1.220 -8.344 -12.947 1.00 97.75 97 GLU A C 1
ATOM 751 O O . GLU A 1 97 ? 1.633 -7.341 -12.368 1.00 97.75 97 GLU A O 1
ATOM 756 N N . ILE A 1 98 ? 0.689 -9.370 -12.285 1.00 97.81 98 ILE A N 1
ATOM 757 C CA . ILE A 1 98 ? 0.607 -9.437 -10.826 1.00 97.81 98 ILE A CA 1
ATOM 758 C C . ILE A 1 98 ? 1.546 -10.546 -10.371 1.00 97.81 98 ILE A C 1
ATOM 760 O O . ILE A 1 98 ? 1.254 -11.720 -10.599 1.00 97.81 98 ILE A O 1
ATOM 764 N N . ILE A 1 99 ? 2.666 -10.177 -9.751 1.00 97.56 99 ILE A N 1
ATOM 765 C CA . ILE A 1 99 ? 3.695 -11.119 -9.296 1.00 97.56 99 ILE A CA 1
ATOM 766 C C . ILE A 1 99 ? 3.952 -10.851 -7.814 1.00 97.56 99 ILE A C 1
ATOM 768 O O . ILE A 1 99 ? 4.665 -9.914 -7.483 1.00 97.56 99 ILE A O 1
ATOM 772 N N . PRO A 1 100 ? 3.346 -11.603 -6.886 1.00 95.38 100 PRO A N 1
ATOM 773 C CA . PRO A 1 100 ? 3.580 -11.399 -5.462 1.00 95.38 100 PRO A CA 1
ATOM 774 C C . PRO A 1 100 ? 5.045 -11.628 -5.082 1.00 95.38 100 PRO A C 1
ATOM 776 O O . PRO A 1 100 ? 5.658 -12.583 -5.553 1.00 95.38 100 PRO A O 1
ATOM 779 N N . SER A 1 101 ? 5.575 -10.800 -4.182 1.00 92.38 101 SER A N 1
ATOM 780 C CA . SER A 1 101 ? 6.835 -11.121 -3.512 1.00 92.38 101 SER A CA 1
ATOM 781 C C . SER A 1 101 ? 6.630 -12.217 -2.459 1.00 92.38 101 SER A C 1
ATOM 783 O O . SER A 1 101 ? 5.608 -12.234 -1.769 1.00 92.38 101 SER A O 1
ATOM 785 N N . ASN A 1 102 ? 7.634 -13.083 -2.311 1.00 85.94 102 ASN A N 1
ATOM 786 C CA . ASN A 1 102 ? 7.730 -14.090 -1.253 1.00 85.94 102 ASN A CA 1
ATOM 787 C C . ASN A 1 102 ? 8.636 -13.642 -0.084 1.00 85.94 102 ASN A C 1
ATOM 789 O O . ASN A 1 102 ? 9.038 -14.477 0.725 1.00 85.94 102 ASN A O 1
ATOM 793 N N . THR A 1 103 ? 9.001 -12.355 -0.008 1.00 84.81 103 THR A N 1
ATOM 794 C CA . THR A 1 103 ? 9.805 -11.804 1.095 1.00 84.81 103 THR A CA 1
ATOM 795 C C . THR A 1 103 ? 9.097 -12.020 2.435 1.00 84.81 103 THR A C 1
ATOM 797 O O . THR A 1 103 ? 7.899 -11.760 2.561 1.00 84.81 103 THR A O 1
ATOM 800 N N . ALA A 1 104 ? 9.839 -12.489 3.440 1.00 78.81 104 ALA A N 1
ATOM 801 C CA . ALA A 1 104 ? 9.333 -12.606 4.800 1.00 78.81 104 ALA A CA 1
ATOM 802 C C . ALA A 1 104 ? 9.169 -11.213 5.429 1.00 78.81 104 ALA A C 1
ATOM 804 O O . ALA A 1 104 ? 10.080 -10.400 5.382 1.00 78.81 104 ALA A O 1
ATOM 805 N N . GLU A 1 105 ? 8.025 -10.942 6.056 1.00 72.69 105 GLU A N 1
ATOM 806 C CA . GLU A 1 105 ? 7.757 -9.673 6.754 1.00 72.69 105 GLU A CA 1
ATOM 807 C C . GLU A 1 105 ? 8.353 -9.709 8.175 1.00 72.69 105 GLU A C 1
ATOM 809 O O . GLU A 1 105 ? 7.641 -9.650 9.174 1.00 72.69 105 GLU A O 1
ATOM 814 N N . ASN A 1 106 ? 9.670 -9.897 8.283 1.00 77.62 106 ASN A N 1
ATOM 815 C CA . ASN A 1 106 ? 10.381 -10.125 9.549 1.00 77.62 106 ASN A CA 1
ATOM 816 C C . ASN A 1 106 ? 11.389 -9.019 9.896 1.00 77.62 106 ASN A C 1
ATOM 818 O O . ASN A 1 106 ? 12.352 -9.267 10.628 1.00 77.62 106 ASN A O 1
ATOM 822 N N . LEU A 1 107 ? 11.163 -7.808 9.383 1.00 84.50 107 LEU A N 1
ATOM 823 C CA . LEU A 1 107 ? 12.003 -6.657 9.688 1.00 84.50 107 LEU A CA 1
ATOM 824 C C . LEU A 1 107 ? 12.038 -6.352 11.195 1.00 84.50 107 LEU A C 1
ATOM 826 O O . LEU A 1 107 ? 11.072 -6.629 11.917 1.00 84.50 107 LEU A O 1
ATOM 830 N N . PRO A 1 108 ? 13.138 -5.758 11.693 1.00 82.62 108 PRO A N 1
ATOM 831 C CA . PRO A 1 108 ? 13.258 -5.402 13.097 1.00 82.62 108 PRO A CA 1
ATOM 832 C C . PRO A 1 108 ? 12.129 -4.467 13.537 1.00 82.62 108 PRO A C 1
ATOM 834 O O . PRO A 1 108 ? 11.954 -3.382 12.986 1.00 82.62 108 PRO A O 1
ATOM 837 N N . LYS A 1 109 ? 11.432 -4.832 14.617 1.00 71.62 109 LYS A N 1
ATOM 838 C CA . LYS A 1 109 ? 10.405 -3.980 15.246 1.00 71.62 109 LYS A CA 1
ATOM 839 C C . LYS A 1 109 ? 10.977 -2.721 15.922 1.00 71.62 109 LYS A C 1
ATOM 841 O O . LYS A 1 109 ? 10.235 -1.957 16.518 1.00 71.62 109 LYS A O 1
ATOM 846 N N . THR A 1 110 ? 12.294 -2.512 15.856 1.00 84.06 110 THR A N 1
ATOM 847 C CA . THR A 1 110 ? 12.959 -1.275 16.296 1.00 84.06 110 THR A CA 1
ATOM 848 C C . THR A 1 110 ? 12.814 -0.133 15.294 1.00 84.06 110 THR A C 1
ATOM 850 O O . THR A 1 110 ? 13.115 1.003 15.646 1.00 84.06 110 THR A O 1
ATOM 853 N N . LEU A 1 111 ? 12.422 -0.426 14.050 1.00 88.81 111 LEU A N 1
ATOM 854 C CA . LEU A 1 111 ? 12.139 0.591 13.042 1.00 88.81 111 LEU A CA 1
ATOM 855 C C . LEU A 1 111 ? 10.887 1.380 13.422 1.00 88.81 111 LEU A C 1
ATOM 857 O O . LEU A 1 111 ? 9.927 0.822 13.957 1.00 88.81 111 LEU A O 1
ATOM 861 N N . THR A 1 112 ? 10.869 2.670 13.094 1.00 92.25 112 THR A N 1
ATOM 862 C CA . THR A 1 112 ? 9.623 3.438 13.159 1.00 92.25 112 THR A CA 1
ATOM 863 C C . THR A 1 112 ? 8.606 2.868 12.160 1.00 92.25 112 THR A C 1
ATOM 865 O O . THR A 1 112 ? 9.006 2.292 11.144 1.00 92.25 112 THR A O 1
ATOM 868 N N . PRO A 1 113 ? 7.289 3.057 12.369 1.00 92.56 113 PRO A N 1
ATOM 869 C CA . PRO A 1 113 ? 6.276 2.598 11.418 1.00 92.56 113 PRO A CA 1
ATOM 870 C C . PRO A 1 113 ? 6.536 3.055 9.976 1.00 92.56 113 PRO A C 1
ATOM 872 O O . PRO A 1 113 ? 6.364 2.283 9.036 1.00 92.56 113 PRO A O 1
ATOM 875 N N . PHE A 1 114 ? 7.012 4.293 9.809 1.00 93.81 114 PHE A N 1
ATOM 876 C CA . PHE A 1 114 ? 7.370 4.861 8.512 1.00 93.81 114 PHE A CA 1
ATOM 877 C C . PHE A 1 114 ? 8.530 4.109 7.840 1.00 93.81 114 PHE A C 1
ATOM 879 O O . PHE A 1 114 ? 8.445 3.762 6.664 1.00 93.81 114 PHE A O 1
ATOM 886 N N . GLU A 1 115 ? 9.610 3.846 8.577 1.00 94.62 115 GLU A N 1
ATOM 887 C CA . GLU A 1 115 ? 10.768 3.111 8.056 1.00 94.62 115 GLU A CA 1
ATOM 888 C C . GLU A 1 115 ? 10.405 1.657 7.759 1.00 94.62 115 GLU A C 1
ATOM 890 O O . GLU A 1 115 ? 10.766 1.136 6.709 1.00 94.62 115 GLU A O 1
ATOM 895 N N . TYR A 1 116 ? 9.634 1.021 8.644 1.00 95.00 116 TYR A N 1
ATOM 896 C CA . TYR A 1 116 ? 9.198 -0.362 8.480 1.00 95.00 116 TYR A CA 1
ATOM 897 C C . TYR A 1 116 ? 8.399 -0.561 7.188 1.00 95.00 116 TYR A C 1
ATOM 899 O O . TYR A 1 116 ? 8.697 -1.469 6.411 1.00 95.00 116 TYR A O 1
ATOM 907 N N . VAL A 1 117 ? 7.385 0.279 6.941 1.00 95.44 117 VAL A N 1
ATOM 908 C CA . VAL A 1 117 ? 6.525 0.130 5.755 1.00 95.44 117 VAL A CA 1
ATOM 909 C C . VAL A 1 117 ? 7.305 0.400 4.469 1.00 95.44 117 VAL A C 1
ATOM 911 O O . VAL A 1 117 ? 7.130 -0.309 3.476 1.00 95.44 117 VAL A O 1
ATOM 914 N N . LEU A 1 118 ? 8.208 1.386 4.492 1.00 97.12 118 LEU A N 1
ATOM 915 C CA . LEU A 1 118 ? 9.062 1.713 3.356 1.00 97.12 118 LEU A CA 1
ATOM 916 C C . LEU A 1 118 ? 10.038 0.582 3.033 1.00 97.12 118 LEU A C 1
ATOM 918 O O . LEU A 1 118 ? 10.126 0.162 1.878 1.00 97.12 118 LEU A O 1
ATOM 922 N N . GLU A 1 119 ? 10.736 0.066 4.040 1.00 96.56 119 GLU A N 1
ATOM 923 C CA . GLU A 1 119 ? 11.703 -1.013 3.858 1.00 96.56 119 GLU A CA 1
ATOM 924 C C . GLU A 1 119 ? 10.996 -2.291 3.391 1.00 96.56 119 GLU A C 1
ATOM 926 O O . GLU A 1 119 ? 11.401 -2.897 2.403 1.00 96.56 119 GLU A O 1
ATOM 931 N N . THR A 1 120 ? 9.845 -2.628 3.983 1.00 95.31 120 THR A N 1
ATOM 932 C CA . THR A 1 120 ? 9.040 -3.787 3.563 1.00 95.31 120 THR A CA 1
ATOM 933 C C . THR A 1 120 ? 8.618 -3.678 2.095 1.00 95.31 120 THR A C 1
ATOM 935 O O . THR A 1 120 ? 8.727 -4.641 1.332 1.00 95.31 120 THR A O 1
ATOM 938 N N . ALA A 1 121 ? 8.134 -2.508 1.660 1.00 97.06 121 ALA A N 1
ATOM 939 C CA . ALA A 1 121 ? 7.780 -2.286 0.259 1.00 97.06 121 ALA A CA 1
ATOM 940 C C . ALA A 1 121 ? 9.010 -2.368 -0.664 1.00 97.06 121 ALA A C 1
ATOM 942 O O . ALA A 1 121 ? 8.915 -2.921 -1.764 1.00 97.06 121 ALA A O 1
ATOM 943 N N . THR A 1 122 ? 10.160 -1.872 -0.204 1.00 97.81 122 THR A N 1
ATOM 944 C CA . THR A 1 122 ? 11.434 -1.893 -0.935 1.00 97.81 122 THR A CA 1
ATOM 945 C C . THR A 1 122 ? 11.928 -3.318 -1.141 1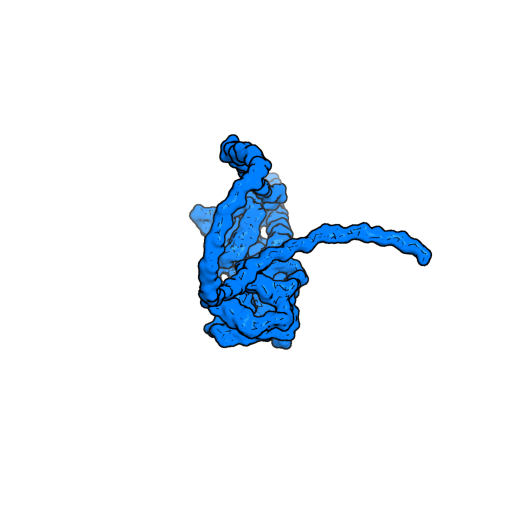.00 97.81 122 THR A C 1
ATOM 947 O O . THR A 1 122 ? 12.174 -3.719 -2.280 1.00 97.81 122 THR A O 1
ATOM 950 N N . GLU A 1 123 ? 11.980 -4.129 -0.085 1.00 97.19 123 GLU A N 1
ATOM 951 C CA . GLU A 1 123 ? 12.383 -5.531 -0.181 1.00 97.19 123 GLU A CA 1
ATOM 952 C C . GLU A 1 123 ? 11.442 -6.337 -1.084 1.00 97.19 123 GLU A C 1
ATOM 954 O O . GLU A 1 123 ? 11.898 -7.176 -1.864 1.00 97.19 123 GLU A O 1
ATOM 959 N N . LYS A 1 124 ? 10.129 -6.065 -1.035 1.00 97.25 124 LYS A N 1
ATOM 960 C CA . LYS A 1 124 ? 9.147 -6.693 -1.935 1.00 97.25 124 LYS A CA 1
ATOM 961 C C . LYS A 1 124 ? 9.423 -6.354 -3.401 1.00 97.25 124 LYS A C 1
ATOM 963 O O . LYS A 1 124 ? 9.407 -7.255 -4.240 1.00 97.25 124 LYS A O 1
ATOM 968 N N . GLY A 1 125 ? 9.689 -5.083 -3.706 1.00 97.94 125 GLY A N 1
ATOM 969 C CA . GLY A 1 125 ? 10.016 -4.632 -5.060 1.00 97.94 125 GLY A CA 1
ATOM 970 C C . GLY A 1 125 ? 11.320 -5.231 -5.573 1.00 97.94 125 GLY A C 1
ATOM 971 O O . GLY A 1 125 ? 11.344 -5.807 -6.658 1.00 97.94 125 GLY A O 1
ATOM 972 N N . LEU A 1 126 ? 12.383 -5.168 -4.769 1.00 97.50 126 LEU A N 1
ATOM 973 C CA . LEU A 1 126 ? 13.700 -5.692 -5.133 1.00 97.50 126 LEU A CA 1
ATOM 974 C C . LEU A 1 126 ? 13.708 -7.215 -5.302 1.00 97.50 126 LEU A C 1
ATOM 976 O O . LEU A 1 126 ? 14.419 -7.725 -6.165 1.00 97.50 126 LEU A O 1
ATOM 980 N N . ALA A 1 127 ? 12.927 -7.952 -4.509 1.00 97.19 127 ALA A N 1
ATOM 981 C CA . ALA A 1 127 ? 12.791 -9.398 -4.671 1.00 97.19 127 ALA A CA 1
ATOM 982 C C . ALA A 1 127 ? 12.189 -9.758 -6.038 1.00 97.19 127 ALA A C 1
ATOM 984 O O . ALA A 1 127 ? 12.728 -10.611 -6.741 1.00 97.19 127 ALA A O 1
ATOM 985 N N . VAL A 1 128 ? 11.116 -9.069 -6.440 1.00 97.75 128 VAL A N 1
ATOM 986 C CA . VAL A 1 128 ? 10.483 -9.278 -7.751 1.00 97.75 128 VAL A CA 1
ATOM 987 C C . VAL A 1 128 ? 11.376 -8.781 -8.887 1.00 97.75 128 VAL A C 1
ATOM 989 O O . VAL A 1 128 ? 11.468 -9.455 -9.907 1.00 97.75 128 VAL A O 1
ATOM 992 N N . TYR A 1 129 ? 12.095 -7.669 -8.706 1.00 96.75 129 TYR A N 1
ATOM 993 C CA . TYR A 1 129 ? 13.092 -7.198 -9.672 1.00 96.75 129 TYR A CA 1
ATOM 994 C C . TYR A 1 129 ? 14.144 -8.269 -9.961 1.00 96.75 129 TYR A C 1
ATOM 996 O O . TYR A 1 129 ? 14.297 -8.684 -11.104 1.00 96.75 129 TYR A O 1
ATOM 1004 N N . LYS A 1 130 ? 14.797 -8.799 -8.919 1.00 95.38 130 LYS A N 1
ATOM 1005 C CA . LYS A 1 130 ? 15.817 -9.851 -9.061 1.00 95.38 130 LYS A CA 1
ATOM 1006 C C . LYS A 1 130 ? 15.280 -11.117 -9.730 1.00 95.38 130 LYS A C 1
ATOM 1008 O O . LYS A 1 130 ? 16.035 -11.818 -10.389 1.00 95.38 130 LYS A O 1
ATOM 1013 N N . GLN A 1 131 ? 14.001 -11.427 -9.530 1.00 95.69 131 GLN A N 1
ATOM 1014 C CA . GLN A 1 131 ? 13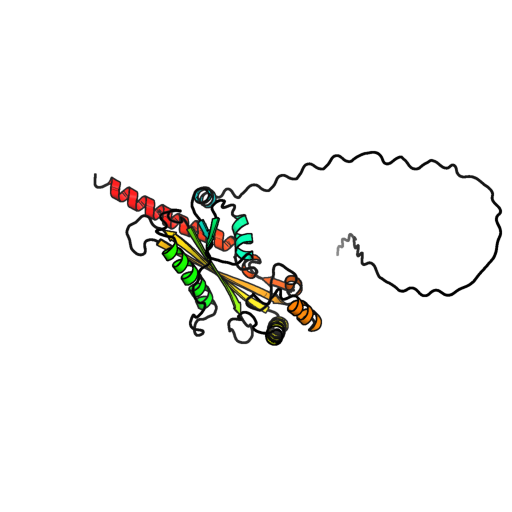.356 -12.583 -10.146 1.00 95.69 131 GLN A CA 1
ATOM 1015 C C . GLN A 1 131 ? 13.069 -12.369 -11.641 1.00 95.69 131 GLN A C 1
ATOM 1017 O O . GLN A 1 131 ? 13.097 -13.328 -12.407 1.00 95.69 131 GLN A O 1
ATOM 1022 N N . GLU A 1 132 ? 12.740 -11.143 -12.051 1.00 96.25 132 GLU A N 1
ATOM 1023 C CA . GLU A 1 132 ? 12.108 -10.877 -13.348 1.00 96.25 132 GLU A CA 1
ATOM 1024 C C . GLU A 1 132 ? 12.971 -10.087 -14.335 1.00 96.25 132 GLU A C 1
ATOM 1026 O O . GLU A 1 132 ? 12.596 -10.031 -15.506 1.00 96.25 132 GLU A O 1
ATOM 1031 N N . ILE A 1 133 ? 14.087 -9.502 -13.889 1.00 94.25 133 ILE A N 1
ATOM 1032 C CA . ILE A 1 133 ? 14.976 -8.677 -14.719 1.00 94.25 133 ILE A CA 1
ATOM 1033 C C . ILE A 1 133 ? 15.518 -9.450 -15.931 1.00 94.25 133 ILE A C 1
ATOM 1035 O O . ILE A 1 133 ? 15.339 -9.018 -17.064 1.00 94.25 133 ILE A O 1
ATOM 1039 N N . ASP A 1 134 ? 16.019 -10.667 -15.711 1.00 92.12 134 ASP A N 1
ATOM 1040 C CA . ASP A 1 134 ? 16.611 -11.523 -16.750 1.00 92.12 134 ASP A CA 1
ATOM 1041 C C . ASP A 1 134 ? 15.615 -12.563 -17.308 1.00 92.12 134 ASP A C 1
ATOM 1043 O O . ASP A 1 134 ? 15.985 -13.675 -17.690 1.00 92.12 134 ASP A O 1
ATOM 1047 N N . ASN A 1 135 ? 14.310 -12.262 -17.310 1.00 94.50 135 ASN A N 1
ATOM 1048 C CA . ASN A 1 135 ? 13.296 -13.222 -17.752 1.00 94.50 135 ASN A CA 1
ATOM 1049 C C . ASN A 1 135 ? 13.344 -13.434 -19.279 1.00 94.50 135 ASN A C 1
ATOM 1051 O O . ASN A 1 135 ? 12.712 -12.701 -20.034 1.00 94.50 135 ASN A O 1
ATOM 1055 N N . GLU A 1 136 ? 14.022 -14.490 -19.738 1.00 93.06 136 GLU A N 1
ATOM 1056 C CA . GLU A 1 136 ? 14.195 -14.806 -21.170 1.00 93.06 136 GLU A CA 1
ATOM 1057 C C . GLU A 1 136 ? 12.876 -15.001 -21.942 1.00 93.06 136 GLU A C 1
ATOM 1059 O O . GLU A 1 136 ? 12.817 -14.785 -23.152 1.00 93.06 136 GLU A O 1
ATOM 1064 N N . VAL A 1 137 ? 11.802 -15.424 -21.264 1.00 93.94 137 VAL A N 1
ATOM 1065 C CA . VAL A 1 137 ? 10.521 -15.750 -21.912 1.00 93.94 137 VAL A CA 1
ATOM 1066 C C . VAL A 1 137 ? 9.662 -14.507 -22.115 1.00 93.94 137 VAL A C 1
ATOM 1068 O O . VAL A 1 137 ? 9.021 -14.356 -23.155 1.00 93.94 137 VAL A O 1
ATOM 1071 N N . LYS A 1 138 ? 9.593 -13.643 -21.100 1.00 93.75 138 LYS A N 1
ATOM 1072 C CA . LYS A 1 138 ? 8.716 -12.460 -21.098 1.00 93.75 138 LYS A CA 1
ATOM 1073 C C . LYS A 1 138 ? 9.453 -11.159 -21.396 1.00 93.75 138 LYS A C 1
ATOM 1075 O O . LYS A 1 138 ? 8.798 -10.145 -21.634 1.00 93.75 138 LYS A O 1
ATOM 1080 N N . GLY A 1 139 ? 10.780 -11.199 -21.375 1.00 93.06 139 GLY A N 1
ATOM 1081 C CA . GLY A 1 139 ? 11.632 -10.027 -21.381 1.00 93.06 139 GLY A CA 1
ATOM 1082 C C . GLY A 1 139 ? 11.627 -9.286 -20.046 1.00 93.06 139 GLY A C 1
ATOM 1083 O O . GLY A 1 139 ? 10.821 -9.533 -19.137 1.00 93.06 139 GLY A O 1
ATOM 1084 N N . GLU A 1 140 ? 12.539 -8.331 -19.980 1.00 93.88 140 GLU A N 1
ATOM 1085 C CA . GLU A 1 140 ? 12.703 -7.392 -18.884 1.00 93.88 140 GLU A CA 1
ATOM 1086 C C . GLU A 1 140 ? 11.437 -6.535 -18.660 1.00 93.88 140 GLU A C 1
ATOM 1088 O O . GLU A 1 140 ? 10.800 -6.067 -19.615 1.00 93.88 140 GLU A O 1
ATOM 1093 N N . PRO A 1 141 ? 11.017 -6.323 -17.399 1.00 96.81 141 PRO A N 1
ATOM 1094 C CA . PRO A 1 141 ? 9.934 -5.405 -17.085 1.00 96.81 141 PRO A CA 1
ATOM 1095 C C . PRO A 1 141 ? 10.401 -3.952 -17.171 1.00 96.81 141 PRO A C 1
ATOM 1097 O O . PRO A 1 141 ? 11.385 -3.576 -16.556 1.00 96.81 141 PRO A O 1
ATOM 1100 N N . ALA A 1 142 ? 9.624 -3.087 -17.820 1.00 97.38 142 ALA A N 1
ATOM 1101 C CA . ALA A 1 142 ? 9.944 -1.659 -17.871 1.00 97.38 142 ALA A CA 1
ATOM 1102 C C . ALA A 1 142 ? 9.663 -0.921 -16.557 1.00 97.38 142 ALA A C 1
ATOM 1104 O O . ALA A 1 142 ? 10.151 0.185 -16.348 1.00 97.38 142 ALA A O 1
ATOM 1105 N N . LEU A 1 143 ? 8.804 -1.489 -15.711 1.00 98.50 143 LEU A N 1
ATOM 1106 C CA . LEU A 1 143 ? 8.421 -0.901 -14.436 1.00 98.50 143 LEU A CA 1
ATOM 1107 C C . LEU A 1 143 ? 7.929 -1.992 -13.486 1.00 98.50 143 LEU A C 1
ATOM 1109 O O . LEU A 1 143 ? 7.042 -2.777 -13.835 1.00 98.50 143 LEU A O 1
ATOM 1113 N N . ILE A 1 144 ? 8.440 -1.982 -12.260 1.00 98.69 144 ILE A N 1
ATOM 1114 C CA . ILE A 1 144 ? 7.932 -2.771 -11.139 1.00 98.69 144 ILE A CA 1
ATOM 1115 C C . ILE A 1 144 ? 7.436 -1.817 -10.058 1.00 98.69 144 ILE A C 1
ATOM 1117 O O . ILE A 1 144 ? 8.147 -0.908 -9.639 1.00 98.69 144 ILE A O 1
ATOM 1121 N N . LEU A 1 145 ? 6.213 -2.045 -9.588 1.00 98.81 145 LEU A N 1
ATOM 1122 C CA . LEU A 1 145 ? 5.603 -1.329 -8.475 1.00 98.81 145 LEU A CA 1
ATOM 1123 C C . LEU A 1 145 ? 5.416 -2.280 -7.302 1.00 98.81 145 LEU A C 1
ATOM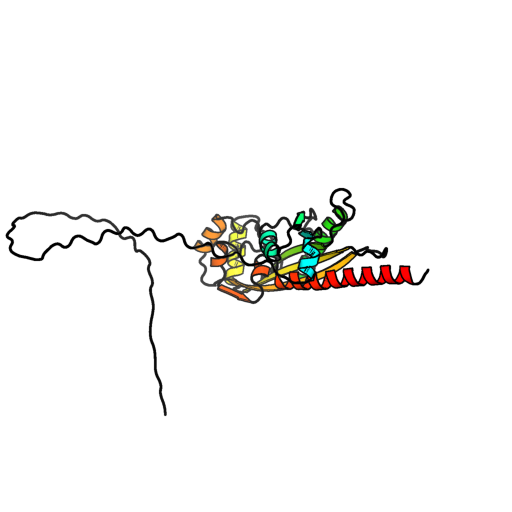 1125 O O . LEU A 1 145 ? 4.755 -3.304 -7.443 1.00 98.81 145 LEU A O 1
ATOM 1129 N N . ALA A 1 146 ? 5.923 -1.924 -6.132 1.00 98.44 146 ALA A N 1
ATOM 1130 C CA . ALA A 1 146 ? 5.641 -2.609 -4.878 1.00 98.44 146 ALA A CA 1
ATOM 1131 C C . ALA A 1 146 ? 4.938 -1.662 -3.912 1.00 98.44 146 ALA A C 1
ATOM 1133 O O . ALA A 1 146 ? 5.092 -0.446 -3.997 1.00 98.44 146 ALA A O 1
ATOM 1134 N N . ALA A 1 147 ? 4.149 -2.223 -3.000 1.00 97.50 147 ALA A N 1
ATOM 1135 C CA . ALA A 1 147 ? 3.524 -1.442 -1.948 1.00 97.50 147 ALA A CA 1
ATOM 1136 C C . ALA A 1 147 ? 3.297 -2.271 -0.688 1.00 97.50 147 ALA A C 1
ATOM 1138 O O . ALA A 1 147 ? 2.961 -3.461 -0.760 1.00 97.50 147 ALA A O 1
ATOM 1139 N N . ASP A 1 148 ? 3.408 -1.601 0.450 1.00 95.75 148 ASP A N 1
ATOM 1140 C CA . ASP A 1 148 ? 3.093 -2.140 1.765 1.00 95.75 148 ASP A CA 1
ATOM 1141 C C . ASP A 1 148 ? 2.221 -1.159 2.546 1.00 95.75 148 ASP A C 1
ATOM 1143 O O . ASP A 1 148 ? 2.312 0.042 2.314 1.00 95.75 148 ASP A O 1
ATOM 1147 N N . THR A 1 149 ? 1.333 -1.665 3.404 1.00 95.19 149 THR A N 1
ATOM 1148 C CA . THR A 1 149 ? 0.349 -0.840 4.118 1.00 95.19 149 THR A CA 1
ATOM 1149 C C . THR A 1 149 ? 0.231 -1.313 5.553 1.00 95.19 149 THR A C 1
ATOM 1151 O O . THR A 1 149 ? -0.058 -2.487 5.785 1.00 95.19 149 THR A O 1
ATOM 1154 N N . ILE A 1 150 ? 0.359 -0.379 6.488 1.00 95.44 150 ILE A N 1
ATOM 1155 C CA . ILE A 1 150 ? 0.269 -0.630 7.924 1.00 95.44 150 ILE A CA 1
ATOM 1156 C C . ILE A 1 150 ? -0.731 0.316 8.587 1.00 95.44 150 ILE A C 1
ATOM 1158 O O . ILE A 1 150 ? -0.982 1.422 8.104 1.00 95.44 150 ILE A O 1
ATOM 1162 N N . VAL A 1 151 ? -1.266 -0.114 9.725 1.00 96.69 151 VAL A N 1
ATOM 1163 C CA . VAL A 1 151 ? -2.056 0.722 10.634 1.00 96.69 151 VAL A CA 1
ATOM 1164 C C . VAL A 1 151 ? -1.257 0.892 11.917 1.00 96.69 151 VAL A C 1
ATOM 1166 O O . VAL A 1 151 ? -0.625 -0.059 12.367 1.00 96.69 151 VAL A O 1
ATOM 1169 N N . VAL A 1 152 ? -1.256 2.089 12.495 1.00 96.19 152 VAL A N 1
ATOM 1170 C CA . VAL A 1 152 ? -0.518 2.384 13.729 1.00 96.19 152 VAL A CA 1
ATOM 1171 C C . VAL A 1 152 ? -1.485 2.498 14.895 1.00 96.19 152 VAL A C 1
ATOM 1173 O O . VAL A 1 152 ? -2.499 3.191 14.794 1.00 96.19 152 VAL A O 1
ATOM 1176 N N . ASN A 1 153 ? -1.156 1.823 15.994 1.00 93.12 153 ASN A N 1
ATOM 1177 C CA . ASN A 1 153 ? -1.860 1.941 17.256 1.00 93.12 153 ASN A CA 1
ATOM 1178 C C . ASN A 1 153 ? -1.699 3.383 17.775 1.00 93.12 153 ASN A C 1
ATOM 1180 O O . ASN A 1 153 ? -0.568 3.826 17.990 1.00 93.12 153 ASN A O 1
ATOM 1184 N N . PRO A 1 154 ? -2.797 4.125 17.970 1.00 93.06 154 PRO A N 1
ATOM 1185 C CA . PRO A 1 154 ? -2.730 5.530 18.361 1.00 93.06 154 PRO A CA 1
ATOM 1186 C C . PRO A 1 154 ? -2.212 5.753 19.790 1.00 93.06 154 PRO A C 1
ATOM 1188 O O . PRO A 1 154 ? -1.699 6.833 20.077 1.00 93.06 154 PRO A O 1
ATOM 1191 N N . GLU A 1 155 ? -2.302 4.755 20.672 1.00 90.50 155 GLU A N 1
ATOM 1192 C CA . GLU A 1 155 ? -1.838 4.849 22.060 1.00 90.50 155 GLU A CA 1
ATOM 1193 C C . GLU A 1 155 ? -0.359 4.483 22.203 1.00 90.50 155 GLU A C 1
ATOM 1195 O O . GLU A 1 155 ? 0.397 5.193 22.868 1.00 90.50 155 GLU A O 1
ATOM 1200 N N . THR A 1 156 ? 0.062 3.371 21.593 1.00 91.00 156 THR A N 1
ATOM 1201 C CA . THR A 1 156 ? 1.428 2.849 21.767 1.00 91.00 156 THR A CA 1
ATOM 1202 C C . THR A 1 156 ? 2.396 3.323 20.687 1.00 91.00 156 THR A C 1
ATOM 1204 O O . THR A 1 156 ? 3.604 3.342 20.912 1.00 91.00 156 THR A O 1
ATOM 1207 N N . GLY A 1 157 ? 1.886 3.724 19.519 1.00 91.38 157 GLY A N 1
ATOM 1208 C CA . GLY A 1 157 ? 2.692 4.014 18.333 1.00 91.38 157 GLY A CA 1
ATOM 1209 C C . GLY A 1 157 ? 3.183 2.765 17.592 1.00 91.38 157 GLY A C 1
ATOM 1210 O O . GLY A 1 157 ? 3.891 2.899 16.592 1.00 91.38 157 GLY A O 1
ATOM 1211 N N . ASP A 1 158 ? 2.804 1.568 18.044 1.00 90.88 158 ASP A N 1
ATOM 1212 C CA . ASP A 1 158 ? 3.206 0.307 17.421 1.00 90.88 158 ASP A CA 1
ATOM 1213 C C . ASP A 1 158 ? 2.398 0.005 16.156 1.00 90.88 158 ASP A C 1
ATOM 1215 O O . ASP A 1 158 ? 1.282 0.485 15.954 1.00 90.88 158 ASP A O 1
ATOM 1219 N N . ILE A 1 159 ? 2.944 -0.860 15.307 1.00 93.19 159 ILE A N 1
ATOM 1220 C CA . ILE A 1 159 ? 2.249 -1.366 14.124 1.00 93.19 159 ILE A CA 1
ATOM 1221 C C . ILE A 1 159 ? 1.185 -2.383 14.548 1.00 93.19 159 ILE A C 1
ATOM 1223 O O . ILE A 1 159 ? 1.482 -3.368 15.222 1.00 93.19 159 ILE A O 1
ATOM 1227 N N . LEU A 1 160 ? -0.050 -2.175 14.096 1.00 93.19 160 LEU A N 1
ATOM 1228 C CA . LEU A 1 160 ? -1.127 -3.150 14.200 1.00 93.19 160 LEU A CA 1
ATOM 1229 C C . LEU A 1 160 ? -1.027 -4.151 13.049 1.00 93.19 160 LEU A C 1
ATOM 1231 O O . LEU A 1 160 ? -1.350 -3.847 11.896 1.00 93.19 160 LEU A O 1
ATOM 1235 N N . GLU A 1 161 ? -0.598 -5.362 13.383 1.00 88.94 161 GLU A N 1
ATOM 1236 C CA . GLU A 1 161 ? -0.584 -6.501 12.468 1.00 88.94 161 GLU A CA 1
ATOM 1237 C C . GLU A 1 161 ? -2.014 -7.039 12.225 1.00 88.94 161 GLU A C 1
ATOM 1239 O O . GLU A 1 161 ? -3.024 -6.416 12.571 1.00 88.94 161 GLU A O 1
ATOM 1244 N N . LYS A 1 162 ? -2.118 -8.185 11.547 1.00 91.06 162 LYS A N 1
ATOM 1245 C CA . LYS A 1 162 ? -3.395 -8.885 11.359 1.00 91.06 162 LYS A CA 1
ATOM 1246 C C . LYS A 1 162 ? -3.786 -9.549 12.683 1.00 91.06 162 LYS A C 1
ATOM 1248 O O . LYS A 1 162 ? -2.923 -10.191 13.276 1.00 91.06 162 LYS A O 1
ATOM 1253 N N . PRO A 1 163 ? -5.052 -9.474 13.117 1.00 93.56 163 PRO A N 1
ATOM 1254 C CA . PRO A 1 163 ? -5.470 -10.140 14.345 1.00 93.56 163 PRO A CA 1
ATOM 1255 C C . PRO A 1 163 ? -5.340 -11.666 14.211 1.00 93.56 163 PRO A C 1
ATOM 1257 O O . PRO A 1 163 ? -5.737 -12.246 13.198 1.00 93.56 163 PRO A O 1
ATOM 1260 N N . HIS A 1 164 ? -4.824 -12.336 15.242 1.00 93.19 164 HIS A N 1
ATOM 1261 C CA . HIS A 1 164 ? -4.625 -13.789 15.255 1.00 93.19 164 HIS A CA 1
ATOM 1262 C C . HIS A 1 164 ? -5.804 -14.560 15.864 1.00 93.19 164 HIS A C 1
ATOM 1264 O O . HIS A 1 164 ? -5.886 -15.783 15.732 1.00 93.19 164 HIS A O 1
ATOM 1270 N N . SER A 1 165 ? -6.731 -13.865 16.527 1.00 96.00 165 SER A N 1
ATOM 1271 C CA . SER A 1 165 ? -7.946 -14.445 17.104 1.00 96.00 165 SER A CA 1
ATOM 1272 C C . SER A 1 165 ? -9.121 -13.467 17.062 1.00 96.00 165 SER A C 1
ATOM 1274 O O . SER A 1 165 ? -8.921 -12.260 16.967 1.00 96.00 165 SER A O 1
ATOM 1276 N N . GLU A 1 166 ? -10.355 -13.967 17.182 1.00 95.56 166 GLU A N 1
ATOM 1277 C CA . GLU A 1 166 ? -11.547 -13.105 17.266 1.00 95.56 166 GLU A CA 1
ATOM 1278 C C . GLU A 1 166 ? -11.501 -12.173 18.488 1.00 95.56 166 GLU A C 1
ATOM 1280 O O . GLU A 1 166 ? -11.892 -11.015 18.387 1.00 95.56 166 GLU A O 1
ATOM 1285 N N . ALA A 1 167 ? -10.983 -12.646 19.627 1.00 96.69 167 ALA A N 1
ATOM 1286 C CA . ALA A 1 167 ? -10.850 -11.830 20.834 1.00 96.69 167 ALA A CA 1
ATOM 1287 C C . ALA A 1 167 ? -9.866 -10.667 20.630 1.00 96.69 167 ALA A C 1
ATOM 1289 O O . ALA A 1 167 ? -10.165 -9.528 20.983 1.00 96.69 167 ALA A O 1
ATOM 1290 N N . GLU A 1 168 ? -8.720 -10.948 20.007 1.00 96.31 168 GLU A N 1
ATOM 1291 C CA . GLU A 1 168 ? -7.746 -9.922 19.628 1.00 96.31 168 GLU A CA 1
ATOM 1292 C C . GLU A 1 168 ? -8.328 -8.953 18.597 1.00 96.31 168 GLU A C 1
ATOM 1294 O O . GLU A 1 168 ? -8.144 -7.747 18.714 1.00 96.31 168 GLU A O 1
ATOM 1299 N N . HIS A 1 169 ? -9.084 -9.462 17.621 1.00 97.56 169 HIS A N 1
ATOM 1300 C CA . HIS A 1 169 ? -9.736 -8.647 16.601 1.00 97.56 169 HIS A CA 1
ATOM 1301 C C . HIS A 1 169 ? -10.724 -7.652 17.219 1.00 97.56 169 HIS A C 1
ATOM 1303 O O . HIS A 1 169 ? -10.680 -6.468 16.896 1.00 97.56 169 HIS A O 1
ATOM 1309 N N . ILE A 1 170 ? -11.570 -8.103 18.148 1.00 97.62 170 ILE A N 1
ATOM 1310 C CA . ILE A 1 170 ? -12.505 -7.226 18.867 1.00 97.62 170 ILE A CA 1
ATOM 1311 C C . ILE A 1 170 ? -11.730 -6.182 19.674 1.00 97.62 170 ILE A C 1
ATOM 1313 O O . ILE A 1 170 ? -11.999 -4.994 19.526 1.00 97.62 170 ILE A O 1
ATOM 1317 N N . SER A 1 171 ? -10.740 -6.609 20.465 1.00 96.62 171 SER A N 1
ATOM 1318 C CA . SER A 1 171 ? -9.944 -5.701 21.302 1.00 96.62 171 SER A CA 1
ATOM 1319 C C . SER A 1 171 ? -9.202 -4.648 20.478 1.00 96.62 171 SER A C 1
ATOM 1321 O O . SER A 1 171 ? -9.111 -3.496 20.893 1.00 96.62 171 SER A O 1
ATOM 1323 N N . MET A 1 172 ? -8.692 -5.025 19.304 1.00 97.25 172 MET A N 1
ATOM 1324 C CA . MET A 1 172 ? -8.045 -4.113 18.365 1.00 97.25 172 MET A CA 1
ATOM 1325 C C . MET A 1 172 ? -9.028 -3.054 17.860 1.00 97.25 172 MET A C 1
ATOM 1327 O O . MET A 1 172 ? -8.720 -1.867 17.904 1.00 97.25 172 MET A O 1
ATOM 1331 N N . LEU A 1 173 ? -10.223 -3.461 17.419 1.00 97.88 173 LEU A N 1
ATOM 1332 C CA . LEU A 1 173 ? -11.228 -2.520 16.916 1.00 97.88 173 LEU A CA 1
ATOM 1333 C C . LEU A 1 173 ? -11.797 -1.616 18.014 1.00 97.88 173 LEU A C 1
ATOM 1335 O O . LEU A 1 173 ? -12.087 -0.456 17.740 1.00 97.88 173 LEU A O 1
ATOM 1339 N N . GLN A 1 174 ? -11.932 -2.126 19.241 1.00 97.69 174 GLN A N 1
ATOM 1340 C CA . GLN A 1 174 ? -12.295 -1.319 20.407 1.00 97.69 174 GLN A CA 1
ATOM 1341 C C . GLN A 1 174 ? -11.235 -0.250 20.670 1.00 97.69 174 GLN A C 1
ATOM 1343 O O . GLN A 1 174 ? -11.583 0.919 20.749 1.00 97.69 174 GLN A O 1
ATOM 1348 N N . GLY A 1 175 ? -9.949 -0.618 20.686 1.00 97.19 175 GLY A N 1
ATOM 1349 C CA . GLY A 1 175 ? -8.862 0.350 20.857 1.00 97.19 175 GLY A CA 1
ATOM 1350 C C . GLY A 1 175 ? -8.839 1.426 19.766 1.00 97.19 175 GLY A C 1
ATOM 1351 O O . GLY A 1 175 ? -8.674 2.604 20.066 1.00 97.19 175 GLY A O 1
ATOM 1352 N N . LEU A 1 176 ? -9.070 1.047 18.503 1.00 97.75 176 LEU A N 1
ATOM 1353 C CA . LEU A 1 176 ? -9.174 2.013 17.402 1.00 97.75 176 LEU A CA 1
ATOM 1354 C C . LEU A 1 176 ? -10.386 2.945 17.547 1.00 97.75 176 LEU A C 1
ATOM 1356 O O . LEU A 1 176 ? -10.261 4.143 17.316 1.00 97.75 176 LEU A O 1
ATOM 1360 N N . ARG A 1 177 ? -11.550 2.415 17.945 1.00 97.75 177 ARG A N 1
ATOM 1361 C CA . ARG A 1 177 ? -12.754 3.220 18.204 1.00 97.75 177 ARG A CA 1
ATOM 1362 C C . ARG A 1 177 ? -12.533 4.196 19.355 1.00 97.75 177 ARG A C 1
ATOM 1364 O O . ARG A 1 177 ? -12.865 5.367 19.221 1.00 97.75 177 ARG A O 1
ATOM 1371 N N . ASP A 1 178 ? -12.003 3.711 20.472 1.00 97.69 178 ASP A N 1
ATOM 1372 C CA . ASP A 1 178 ? -11.887 4.475 21.715 1.00 97.69 178 ASP A CA 1
ATOM 1373 C C . ASP A 1 178 ? -10.851 5.607 21.588 1.00 97.69 178 ASP A C 1
ATOM 1375 O O . ASP A 1 178 ? -11.006 6.664 22.199 1.00 97.69 178 ASP A O 1
ATOM 1379 N N . ALA A 1 179 ? -9.831 5.420 20.745 1.00 97.50 179 ALA A N 1
ATOM 1380 C CA . ALA A 1 179 ? -8.874 6.463 20.387 1.00 97.50 179 ALA A CA 1
ATOM 1381 C C . ALA A 1 179 ? -9.388 7.449 19.320 1.00 97.50 179 ALA A C 1
ATOM 1383 O O . ALA A 1 179 ? -8.778 8.502 19.122 1.00 97.50 179 ALA A O 1
ATOM 1384 N N . GLU A 1 180 ? -10.495 7.119 18.650 1.00 97.19 180 GLU A N 1
ATOM 1385 C CA . GLU A 1 180 ? -11.107 7.819 17.515 1.00 97.19 180 GLU A CA 1
ATOM 1386 C C . GLU A 1 180 ? -10.212 7.874 16.270 1.00 97.19 180 GLU A C 1
ATOM 1388 O O . GLU A 1 180 ? -10.565 7.305 15.241 1.00 97.19 180 GLU A O 1
ATOM 1393 N N . ASP A 1 181 ? -9.067 8.552 16.348 1.00 98.06 181 ASP A N 1
ATOM 1394 C CA . ASP A 1 181 ? -8.158 8.787 15.229 1.00 98.06 181 ASP A CA 1
ATOM 1395 C C . ASP A 1 181 ? -6.968 7.814 15.255 1.00 98.06 181 ASP A C 1
ATOM 1397 O O . ASP A 1 181 ? -6.205 7.751 16.219 1.00 98.06 181 ASP A O 1
ATOM 1401 N N . HIS A 1 182 ? -6.715 7.139 14.134 1.00 97.81 182 HIS A N 1
ATOM 1402 C CA . HIS A 1 182 ? -5.504 6.346 13.904 1.00 97.81 182 HIS A CA 1
ATOM 1403 C C . HIS A 1 182 ? -4.892 6.628 12.536 1.00 97.81 182 HIS A C 1
ATOM 1405 O O . HIS A 1 182 ? -5.514 7.200 11.637 1.00 97.81 182 HIS A O 1
ATOM 1411 N N . LYS A 1 183 ? -3.631 6.227 12.368 1.00 97.50 183 LYS A N 1
ATOM 1412 C CA . LYS A 1 183 ? -2.875 6.475 11.138 1.00 97.50 183 LYS A CA 1
ATOM 1413 C C . LYS A 1 183 ? -2.747 5.219 10.297 1.00 97.50 183 LYS A C 1
ATOM 1415 O O . LYS A 1 183 ? -2.459 4.139 10.810 1.00 97.50 183 LYS A O 1
ATOM 1420 N N . VAL A 1 184 ? -2.905 5.396 8.992 1.00 97.56 184 VAL A N 1
ATOM 1421 C CA . VAL A 1 184 ? -2.602 4.395 7.974 1.00 97.56 184 VAL A CA 1
ATOM 1422 C C . VAL A 1 184 ? -1.466 4.917 7.112 1.00 97.56 184 VAL A C 1
ATOM 1424 O O . VAL A 1 184 ? -1.554 6.019 6.565 1.00 97.56 184 VAL A O 1
ATOM 1427 N N . TYR A 1 185 ? -0.413 4.118 6.984 1.00 97.81 185 TYR A N 1
ATOM 1428 C CA . TYR A 1 185 ? 0.711 4.409 6.105 1.00 97.81 185 TYR A CA 1
ATOM 1429 C C . TYR A 1 185 ? 0.734 3.406 4.963 1.00 97.81 185 TYR A C 1
ATOM 1431 O O . TYR A 1 185 ? 0.662 2.205 5.216 1.00 97.81 185 TYR A O 1
ATOM 1439 N N . THR A 1 186 ? 0.888 3.882 3.727 1.00 97.94 186 THR A N 1
ATOM 1440 C CA . THR A 1 186 ? 1.278 3.026 2.599 1.00 97.94 186 THR A CA 1
ATOM 1441 C C . THR A 1 186 ? 2.561 3.546 1.988 1.00 97.94 186 THR A C 1
ATOM 1443 O O . THR A 1 186 ? 2.618 4.698 1.556 1.00 97.94 186 THR A O 1
ATOM 1446 N N . ALA A 1 187 ? 3.564 2.681 1.898 1.00 98.31 187 ALA A N 1
ATOM 1447 C CA . ALA A 1 187 ? 4.728 2.922 1.063 1.00 98.31 187 ALA A CA 1
ATOM 1448 C C . ALA A 1 187 ? 4.491 2.368 -0.340 1.00 98.31 187 ALA A C 1
ATOM 1450 O O . ALA A 1 187 ? 3.907 1.295 -0.500 1.00 98.31 187 ALA A O 1
ATOM 1451 N N . ILE A 1 188 ? 4.980 3.085 -1.346 1.00 98.62 188 ILE A N 1
ATOM 1452 C CA . ILE A 1 188 ? 5.032 2.659 -2.741 1.00 98.62 188 ILE A CA 1
ATOM 1453 C C . ILE A 1 188 ? 6.472 2.791 -3.192 1.00 98.62 188 ILE A C 1
ATOM 1455 O O . ILE A 1 188 ? 7.098 3.828 -2.979 1.00 98.62 188 ILE A O 1
ATOM 1459 N N . VAL A 1 189 ? 6.970 1.744 -3.831 1.00 98.81 189 VAL A N 1
ATOM 1460 C CA . VAL A 1 189 ? 8.301 1.703 -4.425 1.00 98.81 189 VAL A CA 1
ATOM 1461 C C . VAL A 1 189 ? 8.135 1.429 -5.907 1.00 98.81 189 VAL A C 1
ATOM 1463 O O . VAL A 1 189 ? 7.402 0.516 -6.292 1.00 98.81 189 VAL A O 1
ATOM 1466 N N . ALA A 1 190 ? 8.797 2.232 -6.728 1.00 98.81 190 ALA A N 1
ATOM 1467 C CA . ALA A 1 190 ? 8.857 2.061 -8.164 1.00 98.81 190 ALA A CA 1
ATOM 1468 C C . ALA A 1 190 ? 10.301 1.798 -8.578 1.00 98.81 190 ALA A C 1
ATOM 1470 O O . ALA A 1 190 ? 11.212 2.520 -8.174 1.00 98.81 190 ALA A O 1
ATOM 1471 N N . ILE A 1 191 ? 10.485 0.753 -9.375 1.00 98.62 191 ILE A N 1
ATOM 1472 C CA . ILE A 1 191 ? 11.782 0.329 -9.887 1.00 98.62 191 ILE A CA 1
ATOM 1473 C C . ILE A 1 191 ? 11.680 0.292 -11.405 1.00 98.62 191 ILE A C 1
ATOM 1475 O O . ILE A 1 191 ? 10.783 -0.366 -11.942 1.00 98.62 191 ILE A O 1
ATOM 1479 N N . ALA A 1 192 ? 12.585 0.994 -12.075 1.00 98.00 192 ALA A N 1
ATOM 1480 C CA . ALA A 1 192 ? 12.743 0.947 -13.522 1.00 98.00 192 ALA A CA 1
ATOM 1481 C C . ALA A 1 192 ? 14.178 0.508 -13.828 1.00 98.00 192 ALA A C 1
ATOM 1483 O O . ALA A 1 192 ? 15.102 1.112 -13.275 1.00 98.00 192 ALA A O 1
ATOM 1484 N N . PRO A 1 193 ? 14.389 -0.528 -14.651 1.00 95.38 193 PRO A N 1
ATOM 1485 C CA . PRO A 1 193 ? 15.725 -0.842 -15.128 1.00 95.38 193 PRO A CA 1
ATOM 1486 C C . PRO A 1 193 ? 16.323 0.311 -15.934 1.00 95.38 193 PRO A C 1
ATOM 1488 O O . PRO A 1 193 ? 15.590 1.109 -16.524 1.00 95.38 193 PRO A O 1
ATOM 1491 N N . LEU A 1 194 ? 17.648 0.390 -15.927 1.00 94.38 194 LEU A N 1
ATOM 1492 C CA . LEU A 1 194 ? 18.431 1.375 -16.664 1.00 94.38 194 LEU A CA 1
ATOM 1493 C C . LEU A 1 194 ? 19.177 0.684 -17.805 1.00 94.38 194 LEU A C 1
ATOM 1495 O O . LEU A 1 194 ? 19.574 -0.472 -17.670 1.00 94.38 194 LEU A O 1
ATOM 1499 N N . GLU A 1 195 ? 19.361 1.390 -18.920 1.00 88.44 195 GLU A N 1
ATOM 1500 C CA . GLU A 1 195 ? 20.116 0.852 -20.059 1.00 88.44 195 GLU A CA 1
ATOM 1501 C C . GLU A 1 195 ? 21.621 0.925 -19.796 1.00 88.44 195 GLU A C 1
ATOM 1503 O O . GLU A 1 195 ? 22.379 0.063 -20.251 1.00 88.44 195 GLU A O 1
ATOM 1508 N N . SER A 1 196 ? 22.060 1.920 -19.017 1.00 84.44 196 SER A N 1
ATOM 1509 C CA . SER A 1 196 ? 23.467 2.052 -18.674 1.00 84.44 196 SER A CA 1
ATOM 1510 C C . SER A 1 196 ? 23.971 0.84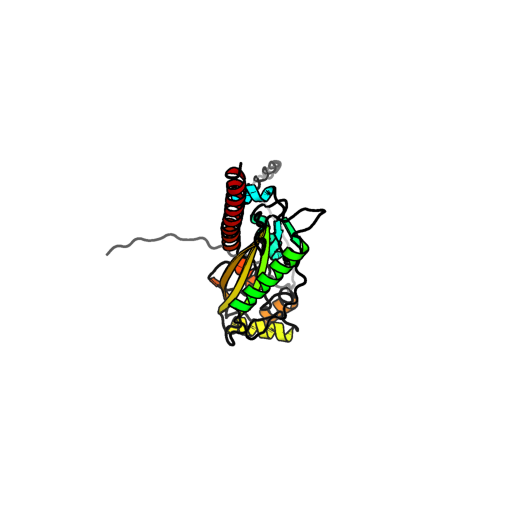4 -17.876 1.00 84.44 196 SER A C 1
ATOM 1512 O O . SER A 1 196 ? 23.348 0.349 -16.936 1.00 84.44 196 SER A O 1
ATOM 1514 N N . ALA A 1 197 ? 25.185 0.388 -18.197 1.00 76.56 197 ALA A N 1
ATOM 1515 C CA . ALA A 1 197 ? 25.832 -0.743 -17.522 1.00 76.56 197 ALA A CA 1
ATOM 1516 C C . ALA A 1 197 ? 26.284 -0.436 -16.072 1.00 76.56 197 ALA A C 1
ATOM 1518 O O . ALA A 1 197 ? 27.103 -1.162 -15.497 1.00 76.56 197 ALA A O 1
ATOM 1519 N N . GLN A 1 198 ? 25.807 0.661 -15.475 1.00 78.69 198 GLN A N 1
ATOM 1520 C CA . GLN A 1 198 ? 26.183 1.088 -14.133 1.00 78.69 198 GLN A CA 1
ATOM 1521 C C . GLN A 1 198 ? 25.402 0.308 -13.079 1.00 78.69 198 GLN A C 1
ATOM 1523 O O . GLN A 1 198 ? 24.179 0.215 -13.118 1.00 78.69 198 GLN A O 1
ATOM 1528 N N . ALA A 1 199 ? 26.105 -0.217 -12.074 1.00 81.56 199 ALA A N 1
ATOM 1529 C CA . ALA A 1 199 ? 25.446 -0.817 -10.921 1.00 81.56 199 ALA A CA 1
ATOM 1530 C C . ALA A 1 199 ? 24.629 0.253 -10.158 1.00 81.56 199 ALA A C 1
ATOM 1532 O O . ALA A 1 199 ? 25.155 1.338 -9.904 1.00 81.56 199 ALA A O 1
ATOM 1533 N N . PRO A 1 200 ? 23.383 -0.044 -9.741 1.00 87.69 200 PRO A N 1
ATOM 1534 C CA . PRO A 1 200 ? 22.791 -1.381 -9.652 1.00 87.69 200 PRO A CA 1
ATOM 1535 C C . PRO A 1 200 ? 21.957 -1.826 -10.875 1.00 87.69 200 PRO A C 1
ATOM 1537 O O . PRO A 1 200 ? 21.295 -2.858 -10.792 1.00 87.69 200 PRO A O 1
ATOM 1540 N N . GLY A 1 201 ? 21.989 -1.088 -11.990 1.00 91.44 201 GLY A N 1
ATOM 1541 C CA . GLY A 1 201 ? 21.246 -1.394 -13.224 1.00 91.44 201 GLY A CA 1
ATOM 1542 C C . GLY A 1 201 ? 19.768 -0.999 -13.181 1.00 91.44 201 GLY A C 1
ATOM 1543 O O . GLY A 1 201 ? 18.995 -1.390 -14.045 1.00 91.44 201 GLY A O 1
ATOM 1544 N N . TYR A 1 202 ? 19.353 -0.251 -12.158 1.00 95.56 202 TYR A N 1
ATOM 1545 C CA . TYR A 1 202 ? 17.992 0.252 -12.017 1.00 95.56 202 TYR A CA 1
ATOM 1546 C C . TYR A 1 202 ? 17.970 1.593 -11.288 1.00 95.56 202 TYR A C 1
ATOM 1548 O O . TYR A 1 202 ? 18.797 1.864 -10.414 1.00 95.56 202 TYR A O 1
ATOM 1556 N N . ALA A 1 203 ? 16.956 2.395 -11.588 1.00 97.06 203 ALA A N 1
ATOM 1557 C CA . ALA A 1 203 ? 16.520 3.488 -10.744 1.00 97.06 203 ALA A CA 1
ATOM 1558 C C . ALA A 1 203 ? 15.475 2.969 -9.747 1.00 97.06 203 ALA A C 1
ATOM 1560 O O . ALA A 1 203 ? 14.643 2.115 -10.071 1.00 97.06 203 ALA A O 1
ATOM 1561 N N . LEU A 1 204 ? 15.506 3.499 -8.525 1.00 98.00 204 LEU A N 1
ATOM 1562 C CA . LEU A 1 204 ? 14.532 3.194 -7.483 1.00 98.00 204 LEU A CA 1
ATOM 1563 C C . LEU A 1 204 ? 14.066 4.487 -6.836 1.00 98.00 204 LEU A C 1
ATOM 1565 O O . LEU A 1 204 ? 14.865 5.268 -6.328 1.00 98.00 204 LEU A O 1
ATOM 1569 N N . GLU A 1 205 ? 12.756 4.676 -6.818 1.00 98.56 205 GLU A N 1
ATOM 1570 C CA . GLU A 1 205 ? 12.112 5.795 -6.150 1.00 98.56 205 GLU A CA 1
ATOM 1571 C C . GLU A 1 205 ? 11.002 5.283 -5.247 1.00 98.56 205 GLU A C 1
ATOM 1573 O O . GLU A 1 205 ? 10.396 4.236 -5.488 1.00 98.56 205 GLU A O 1
ATOM 1578 N N . SER A 1 206 ? 10.716 6.040 -4.194 1.00 98.56 206 SER A N 1
ATOM 1579 C CA . SER A 1 206 ? 9.680 5.671 -3.242 1.00 98.56 206 SER A CA 1
ATOM 1580 C C . SER A 1 206 ? 8.916 6.876 -2.720 1.00 98.56 206 SER A C 1
ATOM 1582 O O . SER A 1 206 ? 9.373 8.018 -2.770 1.00 98.56 206 SER A O 1
ATOM 1584 N N . VAL A 1 207 ? 7.715 6.612 -2.221 1.00 98.44 207 VAL A N 1
ATOM 1585 C CA . VAL A 1 207 ? 6.901 7.585 -1.498 1.00 98.44 207 VAL A CA 1
ATOM 1586 C C . VAL A 1 207 ? 6.134 6.862 -0.402 1.00 98.44 207 VAL A C 1
ATOM 1588 O O . VAL A 1 207 ? 5.721 5.718 -0.581 1.00 98.44 207 VAL A O 1
ATOM 1591 N N . VAL A 1 208 ? 5.928 7.533 0.726 1.00 98.50 208 VAL A N 1
ATOM 1592 C CA . VAL A 1 208 ? 5.063 7.054 1.804 1.00 98.50 208 VAL A CA 1
ATOM 1593 C C . VAL A 1 208 ? 3.937 8.060 1.983 1.00 98.50 208 VAL A C 1
ATOM 1595 O O . VAL A 1 208 ? 4.188 9.253 2.149 1.00 98.50 208 VAL A O 1
ATOM 1598 N N . GLU A 1 209 ? 2.700 7.582 1.935 1.00 98.38 209 GLU A N 1
ATOM 1599 C CA . GLU A 1 209 ? 1.505 8.389 2.173 1.00 98.38 209 GLU A CA 1
ATOM 1600 C C . GLU A 1 209 ? 0.915 8.063 3.542 1.00 98.38 209 GLU A C 1
ATOM 1602 O O . GLU A 1 209 ? 0.684 6.900 3.881 1.00 98.38 209 GLU A O 1
ATOM 1607 N N . GLU A 1 210 ? 0.643 9.110 4.317 1.00 98.06 210 GLU A N 1
ATOM 1608 C CA . GLU A 1 210 ? -0.044 9.041 5.604 1.00 98.06 210 GLU A CA 1
ATOM 1609 C C . GLU A 1 210 ? -1.514 9.419 5.410 1.00 98.06 210 GLU A C 1
ATOM 1611 O O . GLU A 1 210 ? -1.867 10.332 4.661 1.00 98.06 210 GLU A O 1
ATOM 1616 N N . THR A 1 211 ? -2.417 8.720 6.084 1.00 98.31 211 THR A N 1
ATOM 1617 C CA . THR A 1 211 ? -3.824 9.109 6.149 1.00 98.31 211 THR A CA 1
ATOM 1618 C C . THR A 1 211 ? -4.357 8.855 7.543 1.00 98.31 211 THR A C 1
ATOM 1620 O O . THR A 1 211 ? -4.191 7.763 8.083 1.00 98.31 211 THR A O 1
ATOM 1623 N N . THR A 1 212 ? -5.007 9.862 8.117 1.00 98.38 212 THR A N 1
ATOM 1624 C CA . THR A 1 212 ? -5.724 9.716 9.382 1.00 98.38 212 THR A CA 1
ATOM 1625 C C . THR A 1 212 ? -7.123 9.200 9.093 1.00 98.38 212 THR A C 1
ATOM 1627 O O . THR A 1 212 ? -7.849 9.765 8.270 1.00 98.38 212 THR A O 1
ATOM 1630 N N . VAL A 1 213 ? -7.499 8.124 9.767 1.00 98.38 213 VAL A N 1
ATOM 1631 C CA . VAL A 1 213 ? -8.839 7.548 9.733 1.00 98.38 213 VAL A CA 1
ATOM 1632 C C . VAL A 1 213 ? -9.442 7.738 11.111 1.00 98.38 213 VAL A C 1
ATOM 1634 O O . VAL A 1 213 ? -8.782 7.459 12.104 1.00 98.38 213 VAL A O 1
ATOM 1637 N N . ARG A 1 214 ? -10.682 8.217 11.143 1.00 98.31 214 ARG A N 1
ATOM 1638 C CA . ARG A 1 214 ? -11.459 8.404 12.358 1.00 98.31 214 ARG A CA 1
ATOM 1639 C C . ARG A 1 214 ? -12.561 7.364 12.418 1.00 98.31 214 ARG A C 1
ATOM 1641 O O . ARG A 1 214 ? -13.409 7.335 11.520 1.00 98.31 214 ARG A O 1
ATOM 1648 N N . PHE A 1 215 ? -12.552 6.524 13.441 1.00 98.31 215 PHE A N 1
ATOM 1649 C CA . PHE A 1 215 ? -13.692 5.677 13.763 1.00 98.31 215 PHE A CA 1
ATOM 1650 C C . PHE A 1 215 ? -14.795 6.487 14.439 1.00 98.31 215 PHE A C 1
ATOM 1652 O O . PHE A 1 215 ? -14.519 7.449 15.151 1.00 98.31 215 PHE A O 1
ATOM 1659 N N . ASP A 1 216 ? -16.048 6.105 14.190 1.00 97.88 216 ASP A N 1
ATOM 1660 C CA . ASP A 1 216 ? -17.189 6.716 14.874 1.00 97.88 216 ASP A CA 1
ATOM 1661 C C . ASP A 1 216 ? -17.173 6.306 16.361 1.00 97.88 216 ASP A C 1
ATOM 1663 O O . ASP A 1 216 ? -17.313 5.116 16.670 1.00 97.88 216 ASP A O 1
ATOM 1667 N N . PRO A 1 217 ? -17.028 7.251 17.311 1.00 96.62 217 PRO A N 1
ATOM 1668 C CA . PRO A 1 217 ? -16.997 6.924 18.736 1.00 96.62 217 PRO A CA 1
ATOM 1669 C C . PRO A 1 217 ? -18.313 6.308 19.242 1.00 96.62 217 PRO A C 1
ATOM 1671 O O . PRO A 1 217 ? -18.350 5.747 20.335 1.00 96.62 217 PRO A O 1
ATOM 1674 N N . GLN A 1 218 ? -19.405 6.388 18.473 1.00 97.69 218 GLN A N 1
ATOM 1675 C CA . GLN A 1 218 ? -20.704 5.804 18.818 1.00 97.69 218 GLN A CA 1
ATOM 1676 C C . GLN A 1 218 ? -20.841 4.321 18.436 1.00 97.69 218 GLN A C 1
ATOM 1678 O O . GLN A 1 218 ? -21.883 3.714 18.702 1.00 97.69 218 GLN A O 1
ATOM 1683 N N . ILE A 1 219 ? -19.814 3.707 17.838 1.00 97.88 219 ILE A N 1
ATOM 1684 C CA . ILE A 1 219 ? -19.836 2.290 17.462 1.00 97.88 219 ILE A CA 1
ATOM 1685 C C . ILE A 1 219 ? -20.001 1.395 18.694 1.00 97.88 219 ILE A C 1
ATOM 1687 O O . ILE A 1 219 ? -19.152 1.337 19.586 1.00 97.88 219 ILE A O 1
ATOM 1691 N N . THR A 1 220 ? -21.075 0.612 18.714 1.00 98.19 220 THR A N 1
ATOM 1692 C CA . THR A 1 220 ? -21.344 -0.323 19.809 1.00 98.19 220 THR A CA 1
ATOM 1693 C C . THR A 1 220 ? -20.466 -1.571 19.719 1.00 98.19 220 THR A C 1
ATOM 1695 O O . THR A 1 220 ? -20.062 -2.002 18.637 1.00 98.19 220 THR A O 1
ATOM 1698 N N . ASP A 1 221 ? -20.221 -2.216 20.861 1.00 98.00 221 ASP A N 1
ATOM 1699 C CA . ASP A 1 221 ? -19.531 -3.514 20.897 1.00 98.00 221 ASP A CA 1
ATOM 1700 C C . ASP A 1 221 ? -20.285 -4.596 20.104 1.00 98.00 221 ASP A C 1
ATOM 1702 O O . ASP A 1 221 ? -19.669 -5.489 19.524 1.00 98.00 221 ASP A O 1
ATOM 1706 N N . GLU A 1 222 ? -21.616 -4.503 20.025 1.00 98.12 222 GLU A N 1
ATOM 1707 C CA . GLU A 1 222 ? -22.435 -5.395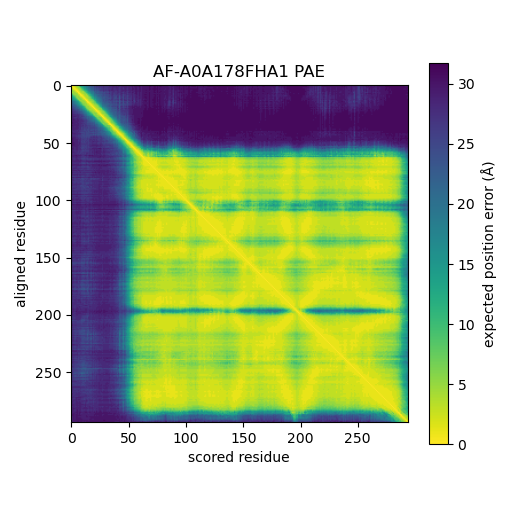 19.201 1.00 98.12 222 GLU A CA 1
ATOM 1708 C C . GLU A 1 222 ? -22.125 -5.234 17.708 1.00 98.12 222 GLU A C 1
ATOM 1710 O O . GLU A 1 222 ? -21.977 -6.233 16.998 1.00 98.12 222 GLU A O 1
ATOM 1715 N N . LEU A 1 223 ? -21.964 -3.993 17.235 1.00 98.19 223 LEU A N 1
ATOM 1716 C CA . LEU A 1 223 ? -21.578 -3.719 15.854 1.00 98.19 223 LEU A CA 1
ATOM 1717 C C . LEU A 1 223 ? -20.167 -4.248 15.571 1.00 98.19 223 LEU A C 1
ATOM 1719 O O . LEU A 1 223 ? -19.961 -4.896 14.543 1.00 98.19 223 LEU A O 1
ATOM 1723 N N . LEU A 1 224 ? -19.211 -4.036 16.484 1.00 98.44 224 LEU A N 1
ATOM 1724 C CA . LEU A 1 224 ? -17.855 -4.581 16.343 1.00 98.44 224 LEU A CA 1
ATOM 1725 C C . LEU A 1 224 ? -17.868 -6.107 16.265 1.00 98.44 224 LEU A C 1
ATOM 1727 O O . LEU A 1 224 ? -17.256 -6.686 15.370 1.00 98.44 224 LEU A O 1
ATOM 1731 N N . LEU A 1 225 ? -18.609 -6.766 17.156 1.00 97.88 225 LEU A N 1
ATOM 1732 C CA . LEU A 1 225 ? -18.750 -8.218 17.156 1.00 97.88 225 LEU A CA 1
ATOM 1733 C C . LEU A 1 225 ? -19.390 -8.725 15.858 1.00 97.88 225 LEU A C 1
ATOM 1735 O O . LEU A 1 225 ? -18.943 -9.728 15.299 1.00 97.88 225 LEU A O 1
ATOM 1739 N N . MET A 1 226 ? -20.419 -8.037 15.360 1.00 97.62 226 MET A N 1
ATOM 1740 C CA . MET A 1 226 ? -21.039 -8.337 14.070 1.00 97.62 226 MET A CA 1
ATOM 1741 C C . MET A 1 226 ? -20.011 -8.243 12.938 1.00 97.62 226 MET A C 1
ATOM 1743 O O . MET A 1 226 ? -19.880 -9.186 12.156 1.00 97.62 226 MET A O 1
ATOM 1747 N N . TYR A 1 227 ? -19.229 -7.163 12.896 1.00 98.25 227 TYR A N 1
ATOM 1748 C CA . TYR A 1 227 ? -18.197 -6.977 11.885 1.00 98.25 227 TYR A CA 1
ATOM 1749 C C . TYR A 1 227 ? -17.110 -8.062 11.960 1.00 98.25 227 TYR A C 1
ATOM 1751 O O . TYR A 1 227 ? -16.791 -8.676 10.942 1.00 98.25 227 TYR A O 1
ATOM 1759 N N . VAL A 1 228 ? -16.597 -8.383 13.152 1.00 97.88 228 VAL A N 1
ATOM 1760 C CA . VAL A 1 228 ? -15.599 -9.453 13.350 1.00 97.88 228 VAL A CA 1
ATOM 1761 C C . VAL A 1 228 ? -16.122 -10.803 12.852 1.00 97.88 228 VAL A C 1
ATOM 1763 O O . VAL A 1 228 ? -15.405 -11.524 12.155 1.00 97.88 228 VAL A O 1
ATOM 1766 N N . ARG A 1 229 ? -17.400 -11.119 13.101 1.00 97.25 229 ARG A N 1
ATOM 1767 C CA . ARG A 1 229 ? -18.043 -12.357 12.621 1.00 97.25 229 ARG A CA 1
ATOM 1768 C C . ARG A 1 229 ? -18.098 -12.473 11.098 1.00 97.25 229 ARG A C 1
ATOM 1770 O O . ARG A 1 229 ? -18.124 -13.592 10.588 1.00 97.25 229 ARG A O 1
ATOM 1777 N N . THR A 1 230 ? -18.074 -11.361 10.361 1.00 96.88 230 THR A N 1
ATOM 1778 C CA . THR A 1 230 ? -17.974 -11.401 8.889 1.00 96.88 230 THR A CA 1
ATOM 1779 C C . THR A 1 230 ? -16.610 -11.880 8.397 1.00 96.88 230 THR A C 1
ATOM 1781 O O . THR A 1 230 ? -16.485 -12.296 7.247 1.00 96.88 230 THR A O 1
ATOM 1784 N N . ARG A 1 231 ? -15.583 -11.814 9.259 1.00 95.69 231 ARG A N 1
ATOM 1785 C CA . ARG A 1 231 ? -14.167 -12.056 8.949 1.00 95.69 231 ARG A CA 1
ATOM 1786 C C . ARG A 1 231 ? -13.581 -11.126 7.891 1.00 95.69 231 ARG A C 1
ATOM 1788 O O . ARG A 1 231 ? -12.443 -11.338 7.479 1.00 95.69 231 ARG A O 1
ATOM 1795 N N . GLU A 1 232 ? -14.296 -10.072 7.492 1.00 95.00 232 GLU A N 1
ATOM 1796 C CA . GLU A 1 232 ? -13.805 -9.117 6.499 1.00 95.00 232 GLU A CA 1
ATOM 1797 C C . GLU A 1 232 ? -12.470 -8.505 6.935 1.00 95.00 232 GLU A C 1
ATOM 1799 O O . GLU A 1 232 ? -11.590 -8.313 6.109 1.00 95.00 232 GLU A O 1
ATOM 1804 N N . GLY A 1 233 ? -12.277 -8.240 8.226 1.00 94.31 233 GLY A N 1
ATOM 1805 C CA . GLY A 1 233 ? -11.044 -7.659 8.753 1.00 94.31 233 GLY A CA 1
ATOM 1806 C C . GLY A 1 233 ? -9.893 -8.630 9.027 1.00 94.31 233 GLY A C 1
ATOM 1807 O O . GLY A 1 233 ? -8.778 -8.176 9.255 1.00 94.31 233 GLY A O 1
ATOM 1808 N N . ALA A 1 234 ? -10.135 -9.944 9.022 1.00 93.38 234 ALA A N 1
ATOM 1809 C CA . ALA A 1 234 ? -9.205 -10.919 9.601 1.00 93.38 234 ALA A CA 1
ATOM 1810 C C . ALA A 1 234 ? -7.859 -11.018 8.855 1.00 93.38 234 ALA A C 1
ATOM 1812 O O . ALA A 1 234 ? -6.843 -11.376 9.439 1.00 93.38 234 ALA A O 1
ATOM 1813 N N . ASP A 1 235 ? -7.834 -10.684 7.563 1.00 89.31 235 ASP A N 1
ATOM 1814 C CA . ASP A 1 235 ? -6.634 -10.708 6.721 1.00 89.31 235 ASP A CA 1
ATOM 1815 C C . ASP A 1 235 ? -5.998 -9.317 6.514 1.00 89.31 235 ASP A C 1
ATOM 1817 O O . ASP A 1 235 ? -5.157 -9.146 5.623 1.00 89.31 235 ASP A O 1
ATOM 1821 N N . LYS A 1 236 ? -6.388 -8.312 7.314 1.00 90.75 236 LYS A N 1
ATOM 1822 C CA . LYS A 1 236 ? -5.996 -6.901 7.147 1.00 90.75 236 LYS A CA 1
ATOM 1823 C C . LYS A 1 236 ? -5.295 -6.362 8.393 1.00 90.75 236 LYS A C 1
ATOM 1825 O O . LYS A 1 236 ? -5.712 -6.636 9.514 1.00 90.75 236 LYS A O 1
ATOM 1830 N N . ALA A 1 237 ? -4.246 -5.569 8.178 1.00 87.44 237 ALA A N 1
ATOM 1831 C CA . ALA A 1 237 ? -3.614 -4.787 9.237 1.00 87.44 237 ALA A CA 1
ATOM 1832 C C . ALA A 1 237 ? -4.649 -3.856 9.889 1.00 87.44 237 ALA A C 1
ATOM 1834 O O . ALA A 1 237 ? -5.496 -3.292 9.191 1.00 87.44 237 ALA A O 1
ATOM 1835 N N . GLY A 1 238 ? -4.622 -3.745 11.217 1.00 92.75 238 GLY A N 1
ATOM 1836 C CA . GLY A 1 238 ? -5.630 -2.997 11.978 1.00 92.75 238 GLY A CA 1
ATOM 1837 C C . GLY A 1 238 ? -7.025 -3.636 11.996 1.00 92.75 238 GLY A C 1
ATOM 1838 O O . GLY A 1 238 ? -7.950 -3.067 12.566 1.00 92.75 238 GLY A O 1
ATOM 1839 N N . GLY A 1 239 ? -7.209 -4.807 11.378 1.00 95.00 239 GLY A N 1
ATOM 1840 C CA . GLY A 1 239 ? -8.438 -5.580 11.496 1.00 95.00 239 GLY A CA 1
ATOM 1841 C C . GLY A 1 239 ? -9.652 -4.987 10.779 1.00 95.00 239 GLY A C 1
ATOM 1842 O O . GLY A 1 239 ? -10.763 -5.425 11.052 1.00 95.00 239 GLY A O 1
ATOM 1843 N N . TYR A 1 240 ? -9.526 -4.026 9.860 1.00 96.44 240 TYR A N 1
ATOM 1844 C CA . TYR A 1 240 ? -10.689 -3.507 9.122 1.00 96.44 240 TYR A CA 1
ATOM 1845 C C . TYR A 1 240 ? -10.433 -3.295 7.626 1.00 96.44 240 TYR A C 1
ATOM 1847 O O . TYR A 1 240 ? -9.294 -3.213 7.170 1.00 96.44 240 TYR A O 1
ATOM 1855 N N . GLY A 1 241 ? -11.511 -3.267 6.838 1.00 93.44 241 GLY A N 1
ATOM 1856 C CA . GLY A 1 241 ? -11.481 -3.019 5.399 1.00 93.44 241 GLY A CA 1
ATOM 1857 C C . GLY A 1 241 ? -12.323 -1.808 5.012 1.00 93.44 241 GLY A C 1
ATOM 1858 O O . GLY A 1 241 ? -13.488 -1.720 5.368 1.00 93.44 241 GLY A O 1
ATOM 18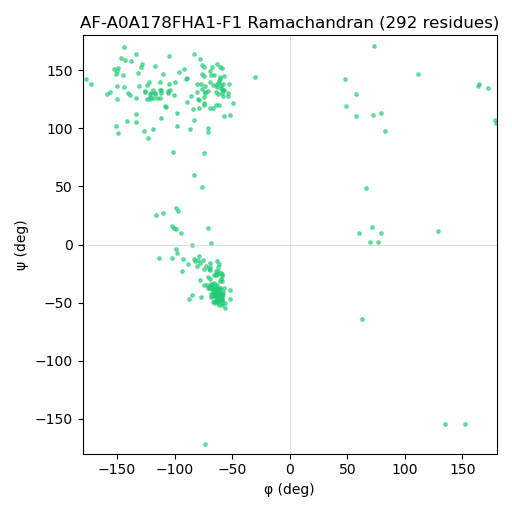59 N N . MET A 1 242 ? -11.752 -0.885 4.234 1.00 93.44 242 MET A N 1
ATOM 1860 C CA . MET A 1 242 ? -12.494 0.285 3.737 1.00 93.44 242 MET A CA 1
ATOM 1861 C C . MET A 1 242 ? -13.373 -0.028 2.506 1.00 93.44 242 MET A C 1
ATOM 1863 O O . MET A 1 242 ? -14.277 0.731 2.161 1.00 93.44 242 MET A O 1
ATOM 1867 N N . GLN A 1 243 ? -13.101 -1.142 1.820 1.00 89.00 243 GLN A N 1
ATOM 1868 C CA . GLN A 1 243 ? -13.895 -1.643 0.694 1.00 89.00 243 GLN A CA 1
ATOM 1869 C C . GLN A 1 243 ? -14.792 -2.789 1.168 1.00 89.00 243 GLN A C 1
ATOM 1871 O O . GLN A 1 243 ? -14.461 -3.956 0.957 1.00 89.00 243 GLN A O 1
ATOM 1876 N N . GLY A 1 244 ? -15.906 -2.453 1.812 1.00 92.50 244 GLY A N 1
ATOM 1877 C CA . GLY A 1 244 ? -16.844 -3.440 2.337 1.00 92.50 244 GLY A CA 1
ATOM 1878 C C . GLY A 1 244 ? -17.616 -2.913 3.535 1.00 92.50 244 GLY A C 1
ATOM 1879 O O . GLY A 1 244 ? -17.801 -1.705 3.677 1.00 92.50 244 GLY A O 1
ATOM 1880 N N . LEU A 1 245 ? -18.070 -3.826 4.390 1.00 95.00 245 LEU A N 1
ATOM 1881 C CA . LEU A 1 245 ? -18.829 -3.494 5.586 1.00 95.00 245 LEU A CA 1
ATOM 1882 C C . LEU A 1 245 ? -17.992 -2.685 6.575 1.00 95.00 245 LEU A C 1
ATOM 1884 O O . LEU A 1 245 ? -18.555 -1.893 7.318 1.00 95.00 245 LEU A O 1
ATOM 1888 N N . GLY A 1 246 ? -16.662 -2.814 6.563 1.00 95.06 246 GLY A N 1
ATOM 1889 C CA . GLY A 1 246 ? -15.802 -2.058 7.475 1.00 95.06 246 GLY A CA 1
ATOM 1890 C C . GLY A 1 246 ? -15.905 -0.539 7.302 1.00 95.06 246 GLY A C 1
ATOM 1891 O O . GLY A 1 246 ? -15.562 0.193 8.226 1.00 95.06 246 GLY A O 1
ATOM 1892 N N . SER A 1 247 ? -16.458 -0.038 6.188 1.00 95.62 247 SER A N 1
ATOM 1893 C CA . SER A 1 247 ? -16.737 1.393 6.022 1.00 95.62 247 SER A CA 1
ATOM 1894 C C . SER A 1 247 ? -17.752 1.934 7.031 1.00 95.62 247 SER A C 1
ATOM 1896 O O . SER A 1 247 ? -17.753 3.133 7.279 1.00 95.62 247 SER A O 1
ATOM 1898 N N . VAL A 1 248 ? -18.609 1.084 7.614 1.00 96.62 248 VAL A N 1
ATOM 1899 C CA . VAL A 1 248 ? -19.560 1.507 8.660 1.00 96.62 248 VAL A CA 1
ATOM 1900 C C . VAL A 1 248 ? -18.857 1.863 9.972 1.00 96.62 248 VAL A C 1
ATOM 1902 O O . VAL A 1 248 ? -19.469 2.487 10.829 1.00 96.62 248 VAL A O 1
ATOM 1905 N N . LEU A 1 249 ? -17.589 1.462 10.131 1.00 97.81 249 LEU A N 1
ATOM 1906 C CA . LEU A 1 249 ? -16.772 1.792 11.297 1.00 97.81 249 LEU A CA 1
ATOM 1907 C C . LEU A 1 249 ? -16.145 3.191 11.200 1.00 97.81 249 LEU A C 1
ATOM 1909 O O . LEU A 1 249 ? -15.604 3.685 12.179 1.00 97.81 249 LEU A O 1
ATOM 1913 N N . VAL A 1 250 ? -16.152 3.820 10.023 1.00 97.69 250 VAL A N 1
ATOM 1914 C CA . VAL A 1 250 ? -15.365 5.028 9.750 1.00 97.69 250 VAL A CA 1
ATOM 1915 C C . VAL A 1 250 ? -16.276 6.250 9.673 1.00 97.69 250 VAL A C 1
ATOM 1917 O O . VAL A 1 250 ? -17.110 6.351 8.777 1.00 97.69 250 VAL A O 1
ATOM 1920 N N . GLU A 1 251 ? -16.063 7.218 10.565 1.00 98.12 251 GLU A N 1
ATOM 1921 C CA . GLU A 1 251 ? -16.732 8.524 10.537 1.00 98.12 251 GLU A CA 1
ATOM 1922 C C . GLU A 1 251 ? -16.111 9.432 9.468 1.00 98.12 251 GLU A C 1
ATOM 1924 O O . GLU A 1 251 ? -16.806 10.110 8.706 1.00 98.12 251 GLU A O 1
ATOM 1929 N N . LYS A 1 252 ? -14.773 9.477 9.419 1.00 97.94 252 LYS A N 1
ATOM 1930 C CA . LYS A 1 252 ? -14.044 10.462 8.618 1.00 97.94 252 LYS A CA 1
ATOM 1931 C C . LYS A 1 252 ? -12.677 9.953 8.181 1.00 97.94 252 LYS A C 1
ATOM 1933 O O . LYS A 1 252 ? -12.021 9.181 8.868 1.00 97.94 252 LYS A O 1
ATOM 1938 N N . ILE A 1 253 ? -12.221 10.452 7.036 1.00 98.12 253 ILE A N 1
ATOM 1939 C CA . ILE A 1 253 ? -10.862 10.249 6.532 1.00 98.12 253 ILE A CA 1
ATOM 1940 C C . ILE A 1 253 ? -10.241 11.617 6.253 1.00 98.12 253 ILE A C 1
ATOM 1942 O O . ILE A 1 253 ? -10.858 12.466 5.607 1.00 98.12 253 ILE A O 1
ATOM 1946 N N . ASN A 1 254 ? -9.020 11.828 6.737 1.00 98.25 254 ASN A N 1
ATOM 1947 C CA . ASN A 1 254 ? -8.196 12.988 6.428 1.00 98.25 254 ASN A CA 1
ATOM 1948 C C . ASN A 1 254 ? -6.910 12.525 5.733 1.00 98.25 254 ASN A C 1
ATOM 1950 O O . ASN A 1 254 ? -5.979 12.036 6.372 1.00 98.25 254 ASN A O 1
ATOM 1954 N N . GLY A 1 255 ? -6.900 12.637 4.406 1.00 97.38 255 GLY A N 1
ATOM 1955 C CA . GLY A 1 255 ? -5.855 12.104 3.537 1.00 97.38 255 GLY A CA 1
ATOM 1956 C C . GLY A 1 255 ? -6.456 11.385 2.332 1.00 97.38 255 GLY A C 1
ATOM 1957 O O . GLY A 1 255 ? -7.574 11.691 1.908 1.00 97.38 255 GLY A O 1
ATOM 1958 N N . SER A 1 256 ? -5.712 10.438 1.764 1.00 96.44 256 SER A N 1
ATOM 1959 C CA . SER A 1 256 ? -6.126 9.731 0.552 1.00 96.44 256 SER A CA 1
ATOM 1960 C C . SER A 1 256 ? -6.949 8.489 0.899 1.00 96.44 256 SER A C 1
ATOM 1962 O O . SER A 1 256 ? -6.488 7.591 1.594 1.00 96.44 256 SER A O 1
ATOM 1964 N N . TYR A 1 257 ? -8.175 8.396 0.390 1.00 96.44 257 TYR A N 1
ATOM 1965 C CA . TYR A 1 257 ? -9.055 7.243 0.631 1.00 96.44 257 TYR A CA 1
ATOM 1966 C C . TYR A 1 257 ? -8.453 5.914 0.134 1.00 96.44 257 TYR A C 1
ATOM 1968 O O . TYR A 1 257 ? -8.492 4.892 0.813 1.00 96.44 257 TYR A O 1
ATOM 1976 N N . ASP A 1 258 ? -7.847 5.933 -1.047 1.00 97.00 258 ASP A N 1
ATOM 1977 C CA . ASP A 1 258 ? -7.171 4.791 -1.664 1.00 97.00 258 ASP A CA 1
ATOM 1978 C C . ASP A 1 258 ? -5.860 4.401 -0.953 1.00 97.00 258 ASP A C 1
ATOM 1980 O O . ASP A 1 258 ? -5.471 3.231 -1.008 1.00 97.00 258 ASP A O 1
ATOM 1984 N N . ASN A 1 259 ? -5.242 5.314 -0.189 1.00 97.62 259 ASN A N 1
ATOM 1985 C CA . ASN A 1 259 ? -4.170 4.978 0.755 1.00 97.62 259 ASN A CA 1
ATOM 1986 C C . ASN A 1 259 ? -4.667 3.994 1.820 1.00 97.62 259 ASN A C 1
ATOM 1988 O O . ASN A 1 259 ? -4.025 2.978 2.058 1.00 97.62 259 ASN A O 1
ATOM 1992 N N . VAL A 1 260 ? -5.847 4.251 2.398 1.00 96.56 260 VAL A N 1
ATOM 1993 C CA . VAL A 1 260 ? -6.464 3.374 3.412 1.00 96.56 260 VAL A CA 1
ATOM 1994 C C . VAL A 1 260 ? -6.783 1.995 2.830 1.00 96.56 260 VAL A C 1
ATOM 1996 O O . VAL A 1 260 ? -6.658 0.974 3.502 1.00 96.56 260 VAL A O 1
ATOM 1999 N N . ILE A 1 261 ? -7.163 1.941 1.552 1.00 95.38 261 ILE A N 1
ATOM 2000 C CA . ILE A 1 261 ? -7.392 0.674 0.846 1.00 95.38 261 ILE A CA 1
ATOM 2001 C C . ILE A 1 261 ? -6.077 -0.097 0.628 1.00 95.38 261 ILE A C 1
ATOM 2003 O O . ILE A 1 261 ? -6.065 -1.339 0.674 1.00 95.38 261 ILE A O 1
ATOM 2007 N N . GLY A 1 262 ? -4.992 0.641 0.381 1.00 94.69 262 GLY A N 1
ATOM 2008 C CA . GLY A 1 262 ? -3.621 0.145 0.328 1.00 94.69 262 GLY A CA 1
ATOM 2009 C C . GLY A 1 262 ? -2.825 0.530 -0.920 1.00 94.69 262 GLY A C 1
ATOM 2010 O O . GLY A 1 262 ? -1.779 -0.071 -1.159 1.00 94.69 262 GLY A O 1
ATOM 2011 N N . LEU A 1 263 ? -3.306 1.456 -1.756 1.00 97.69 263 LEU A N 1
ATOM 2012 C CA . LEU A 1 263 ? -2.525 2.016 -2.863 1.00 97.69 263 LEU A CA 1
ATOM 2013 C C . LEU A 1 263 ? -2.974 3.459 -3.160 1.00 97.69 263 LEU A C 1
ATOM 2015 O O . LEU A 1 263 ? -3.990 3.642 -3.827 1.00 97.69 263 LEU A O 1
ATOM 2019 N N . PRO A 1 264 ? -2.236 4.490 -2.723 1.00 97.81 264 PRO A N 1
ATOM 2020 C CA . PRO A 1 264 ? -2.557 5.877 -3.047 1.00 97.81 264 PRO A CA 1
ATOM 2021 C C . PRO A 1 264 ? -2.258 6.151 -4.526 1.00 97.81 264 PRO A C 1
ATOM 2023 O O . PRO A 1 264 ? -1.114 6.368 -4.936 1.00 97.81 264 PRO A O 1
ATOM 2026 N N . LEU A 1 265 ? -3.292 6.133 -5.360 1.00 97.75 265 LEU A N 1
ATOM 2027 C CA . LEU A 1 265 ? -3.196 6.148 -6.816 1.00 97.75 265 LEU A CA 1
ATOM 2028 C C . LEU A 1 265 ? -2.560 7.436 -7.336 1.00 97.75 265 LEU A C 1
ATOM 2030 O O . LEU A 1 265 ? -1.740 7.395 -8.250 1.00 97.75 265 LEU A O 1
ATOM 2034 N N . ARG A 1 266 ? -2.894 8.583 -6.732 1.00 97.75 266 ARG A N 1
ATOM 2035 C CA . ARG A 1 266 ? -2.300 9.880 -7.096 1.00 97.75 266 ARG A CA 1
ATOM 2036 C C . ARG A 1 266 ? -0.791 9.898 -6.853 1.00 97.75 266 ARG A C 1
ATOM 2038 O O . ARG A 1 266 ? -0.050 10.367 -7.714 1.00 97.75 266 ARG A O 1
ATOM 2045 N N . ALA A 1 267 ? -0.346 9.430 -5.688 1.00 98.38 267 ALA A N 1
ATOM 2046 C CA . ALA A 1 267 ? 1.075 9.373 -5.350 1.00 98.38 267 ALA A CA 1
ATOM 2047 C C . ALA A 1 267 ? 1.803 8.358 -6.238 1.00 98.38 267 ALA A C 1
ATOM 2049 O O . ALA A 1 267 ? 2.874 8.651 -6.759 1.00 98.38 267 ALA A O 1
ATOM 2050 N N . THR A 1 268 ? 1.157 7.220 -6.500 1.00 98.56 268 THR A N 1
ATOM 2051 C CA . THR A 1 268 ? 1.659 6.176 -7.399 1.00 98.56 268 THR A CA 1
ATOM 2052 C C . THR A 1 268 ? 1.864 6.711 -8.816 1.00 98.56 268 THR A C 1
ATOM 2054 O O . THR A 1 268 ? 2.924 6.508 -9.390 1.00 98.56 268 THR A O 1
ATOM 2057 N N . LEU A 1 269 ? 0.897 7.443 -9.380 1.00 98.31 269 LEU A N 1
ATOM 2058 C CA . LEU A 1 269 ? 1.032 8.032 -10.716 1.00 98.31 269 LEU A CA 1
ATOM 2059 C C . LEU A 1 269 ? 2.204 9.020 -10.796 1.00 98.31 269 LEU A C 1
ATOM 2061 O O . LEU A 1 269 ? 2.998 8.938 -11.726 1.00 98.31 269 LEU A O 1
ATOM 2065 N N . LYS A 1 270 ? 2.354 9.897 -9.797 1.00 98.31 270 LYS A N 1
ATOM 2066 C CA . LYS A 1 270 ? 3.491 10.829 -9.731 1.00 98.31 270 LYS A CA 1
ATOM 2067 C C . LYS A 1 270 ? 4.831 10.108 -9.622 1.00 98.31 270 LYS A C 1
ATOM 2069 O O . LYS A 1 270 ? 5.813 10.544 -10.212 1.00 98.31 270 LYS A O 1
ATOM 2074 N N . LEU A 1 271 ? 4.869 9.022 -8.852 1.00 98.56 271 LEU A N 1
ATOM 2075 C CA . LEU A 1 271 ? 6.057 8.194 -8.702 1.00 98.56 271 LEU A CA 1
ATOM 2076 C C . LEU A 1 271 ? 6.433 7.5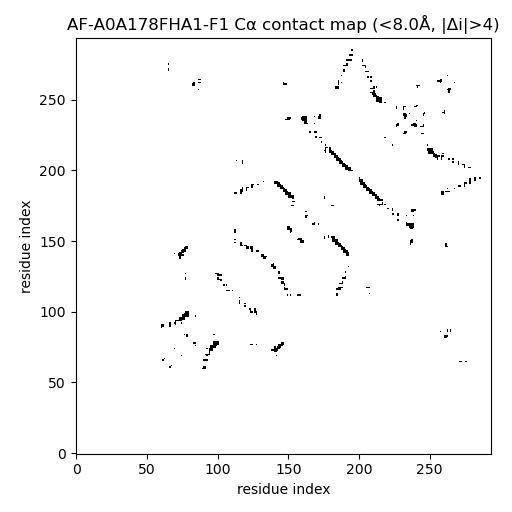26 -10.031 1.00 98.56 271 LEU A C 1
ATOM 2078 O O . LEU A 1 271 ? 7.603 7.527 -10.396 1.00 98.56 271 LEU A O 1
ATOM 2082 N N . ILE A 1 272 ? 5.437 7.030 -10.773 1.00 98.50 272 ILE A N 1
ATOM 2083 C CA . ILE A 1 272 ? 5.612 6.490 -12.128 1.00 98.50 272 ILE A CA 1
ATOM 2084 C C . ILE A 1 272 ? 6.166 7.562 -13.071 1.00 98.50 272 ILE A C 1
ATOM 2086 O O . ILE A 1 272 ? 7.122 7.297 -13.784 1.00 98.50 272 ILE A O 1
ATOM 2090 N N . GLU A 1 273 ? 5.595 8.768 -13.081 1.00 98.06 273 GLU A N 1
ATOM 2091 C CA . GLU A 1 273 ? 6.115 9.871 -13.903 1.00 98.06 273 GLU A CA 1
ATOM 2092 C C . GLU A 1 273 ? 7.588 10.146 -13.584 1.00 98.06 273 GLU A C 1
ATOM 2094 O O . GLU A 1 273 ? 8.419 10.140 -14.485 1.00 98.06 273 GLU A O 1
ATOM 2099 N N . LYS A 1 274 ? 7.918 10.291 -12.295 1.00 98.19 274 LYS A N 1
ATOM 2100 C CA . LYS A 1 274 ? 9.283 10.573 -11.841 1.00 98.19 274 LYS A CA 1
ATOM 2101 C C . LYS A 1 274 ? 10.279 9.493 -12.273 1.00 98.19 274 LYS A C 1
ATOM 2103 O O . LYS A 1 274 ? 11.316 9.822 -12.836 1.00 98.19 274 LYS A O 1
ATOM 2108 N N . ILE A 1 275 ? 9.983 8.221 -11.996 1.00 97.88 275 ILE A N 1
ATOM 2109 C CA . ILE A 1 275 ? 10.934 7.132 -12.256 1.00 97.88 275 ILE A CA 1
ATOM 2110 C C . ILE A 1 275 ? 11.141 6.895 -13.754 1.00 97.88 275 ILE A C 1
ATOM 2112 O O . ILE A 1 275 ? 12.254 6.606 -14.180 1.00 97.88 275 ILE A O 1
ATOM 2116 N N . MET A 1 276 ? 10.086 7.051 -14.560 1.00 97.00 276 MET A N 1
ATOM 2117 C CA . MET A 1 276 ? 10.192 6.859 -16.003 1.00 97.00 276 MET A CA 1
ATOM 2118 C C . MET A 1 276 ? 10.977 7.987 -16.666 1.00 97.00 276 MET A C 1
ATOM 2120 O O . MET A 1 276 ? 11.730 7.704 -17.586 1.00 97.00 276 MET A O 1
ATOM 2124 N N . THR A 1 277 ? 10.870 9.226 -16.173 1.00 96.31 277 THR A N 1
ATOM 2125 C CA . THR A 1 277 ? 11.742 10.320 -16.624 1.00 96.31 277 THR A CA 1
ATOM 2126 C C . THR A 1 277 ? 13.213 10.008 -16.354 1.00 96.31 277 THR A C 1
ATOM 2128 O O . THR A 1 277 ? 14.026 10.166 -17.253 1.00 96.31 277 THR A O 1
ATOM 2131 N N . ILE A 1 278 ? 13.551 9.489 -15.168 1.00 95.12 278 ILE A N 1
ATOM 2132 C CA . ILE A 1 278 ? 14.936 9.100 -14.841 1.00 95.12 278 ILE A CA 1
ATOM 2133 C C . ILE A 1 278 ? 15.450 8.019 -15.805 1.00 95.12 278 ILE A C 1
ATOM 2135 O O . ILE A 1 278 ? 16.573 8.113 -16.290 1.00 95.12 278 ILE A O 1
ATOM 2139 N N . ALA A 1 279 ? 14.633 7.004 -16.098 1.00 93.19 279 ALA A N 1
ATOM 2140 C CA . ALA A 1 279 ? 15.017 5.928 -17.013 1.00 93.19 279 ALA A CA 1
ATOM 2141 C C . ALA A 1 279 ? 15.165 6.404 -18.472 1.00 93.19 279 ALA A C 1
ATOM 2143 O O . ALA A 1 279 ? 16.041 5.933 -19.188 1.00 93.19 279 ALA A O 1
ATOM 2144 N N . GLU A 1 280 ? 14.320 7.338 -18.917 1.00 92.06 280 GLU A N 1
ATOM 2145 C CA . GLU A 1 280 ? 14.416 7.939 -20.254 1.00 92.06 280 GLU A CA 1
ATOM 2146 C C . GLU A 1 280 ? 15.674 8.817 -20.389 1.00 92.06 280 GLU A C 1
ATOM 2148 O O . GLU A 1 280 ? 16.378 8.715 -21.391 1.00 92.06 280 GLU A O 1
ATOM 2153 N N . GLU A 1 281 ? 15.998 9.618 -19.369 1.00 92.12 281 GLU A N 1
ATOM 2154 C CA . GLU A 1 281 ? 17.217 10.441 -19.336 1.00 92.12 281 GLU A CA 1
ATOM 2155 C C . GLU A 1 281 ? 18.500 9.588 -19.363 1.00 92.12 281 GLU A C 1
ATOM 2157 O O . GLU A 1 281 ? 19.457 9.945 -20.048 1.00 92.12 281 GLU A O 1
ATOM 2162 N N . ASP A 1 282 ? 18.525 8.448 -18.663 1.00 91.44 282 ASP A N 1
ATOM 2163 C CA . ASP A 1 282 ? 19.655 7.504 -18.694 1.00 91.44 282 ASP A CA 1
ATOM 2164 C C . ASP A 1 282 ? 19.892 6.928 -20.102 1.00 91.44 282 ASP A C 1
ATOM 2166 O O . ASP A 1 282 ? 21.023 6.955 -20.594 1.00 91.44 282 ASP A O 1
ATOM 2170 N N . ALA A 1 283 ? 18.827 6.494 -20.785 1.00 86.88 283 ALA A N 1
ATOM 2171 C CA . ALA A 1 283 ? 18.915 5.949 -22.141 1.00 86.88 283 ALA A CA 1
ATOM 2172 C C . ALA A 1 283 ? 19.418 6.990 -23.164 1.00 86.88 283 ALA A C 1
ATOM 2174 O O . ALA A 1 283 ? 20.209 6.676 -24.055 1.00 86.88 283 ALA A O 1
ATOM 2175 N N . GLU A 1 284 ? 19.007 8.258 -23.030 1.00 86.94 284 GLU A N 1
ATOM 2176 C CA . GLU A 1 284 ? 19.496 9.340 -23.895 1.00 86.94 284 GLU A CA 1
ATOM 2177 C C . GLU A 1 284 ? 20.996 9.614 -23.707 1.00 86.94 284 GLU A C 1
ATOM 2179 O O . GLU A 1 284 ? 21.705 9.869 -24.686 1.00 86.94 284 GLU A O 1
ATOM 2184 N N . ILE A 1 285 ? 21.495 9.545 -22.468 1.00 82.69 285 ILE A N 1
ATOM 2185 C CA . ILE A 1 285 ? 22.917 9.749 -22.160 1.00 82.69 285 ILE A CA 1
ATOM 2186 C C . ILE A 1 285 ? 23.766 8.615 -22.742 1.00 82.69 285 ILE A C 1
ATOM 2188 O O . ILE A 1 285 ? 24.797 8.891 -23.359 1.00 82.69 285 ILE A O 1
ATOM 2192 N N . ASP A 1 286 ? 23.337 7.361 -22.588 1.00 76.25 286 ASP A N 1
ATOM 2193 C CA . ASP A 1 286 ? 24.075 6.204 -23.108 1.00 76.25 286 ASP A CA 1
ATOM 2194 C C . ASP A 1 286 ? 24.135 6.215 -24.647 1.00 76.25 286 ASP A C 1
ATOM 2196 O O . ASP A 1 286 ? 25.207 6.093 -25.248 1.00 76.25 286 ASP A O 1
ATOM 2200 N N . HIS A 1 287 ? 23.009 6.498 -25.310 1.00 73.81 287 HIS A N 1
ATOM 2201 C CA . HIS A 1 287 ? 22.966 6.646 -26.767 1.00 73.81 287 HIS A CA 1
ATOM 2202 C C . HIS A 1 287 ? 23.763 7.857 -27.283 1.00 73.81 287 HIS A C 1
ATOM 2204 O O . HIS A 1 287 ? 24.338 7.795 -28.372 1.00 73.81 287 HIS A O 1
ATOM 2210 N N . GLY A 1 288 ? 23.813 8.955 -26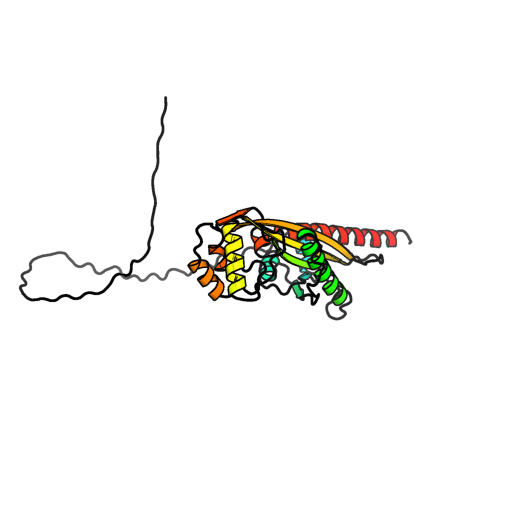.521 1.00 65.62 288 GLY A N 1
ATOM 2211 C CA . GLY A 1 288 ? 24.611 10.138 -26.846 1.00 65.62 288 GLY A CA 1
ATOM 2212 C C . GLY A 1 288 ? 26.119 9.899 -26.727 1.00 65.62 288 GLY A C 1
ATOM 2213 O O . GLY A 1 288 ? 26.877 10.381 -27.566 1.00 65.62 288 GLY A O 1
ATOM 2214 N N . ALA A 1 289 ? 26.555 9.112 -25.740 1.00 61.38 289 ALA A N 1
ATOM 2215 C CA . ALA A 1 289 ? 27.960 8.750 -25.552 1.00 61.38 289 ALA A CA 1
ATOM 2216 C C . ALA A 1 289 ? 28.494 7.839 -26.673 1.00 61.38 289 ALA A C 1
ATOM 2218 O O . ALA A 1 289 ? 29.645 7.970 -27.079 1.00 61.38 289 ALA A O 1
ATOM 2219 N N . LEU A 1 290 ? 27.652 6.960 -27.228 1.00 57.25 290 LEU A N 1
ATOM 2220 C CA . LEU A 1 290 ? 28.018 6.083 -28.349 1.00 57.25 290 LEU A CA 1
ATOM 2221 C C . LEU A 1 290 ? 28.141 6.817 -29.698 1.00 57.25 290 LEU A C 1
ATOM 2223 O O . LEU A 1 290 ? 28.748 6.285 -30.627 1.00 57.25 290 LEU A O 1
ATOM 2227 N N . ALA A 1 291 ? 27.566 8.017 -29.827 1.00 59.25 291 ALA A N 1
ATOM 2228 C CA . ALA A 1 291 ? 27.584 8.797 -31.066 1.00 59.25 291 ALA A CA 1
ATOM 2229 C C . ALA A 1 291 ? 28.810 9.722 -31.214 1.00 59.25 291 ALA A C 1
ATOM 2231 O O . ALA A 1 291 ? 29.076 10.171 -32.327 1.00 59.25 291 ALA A O 1
ATOM 2232 N N . ASP A 1 292 ? 29.542 10.005 -30.129 1.00 56.47 292 ASP A N 1
ATOM 2233 C CA . ASP A 1 292 ? 30.686 10.942 -30.111 1.00 56.47 292 ASP A CA 1
ATOM 2234 C C . ASP A 1 292 ? 32.060 10.236 -30.207 1.00 56.47 292 ASP A C 1
ATOM 2236 O O . ASP A 1 292 ? 33.096 10.888 -30.313 1.00 56.47 292 ASP A O 1
ATOM 2240 N N . ASP A 1 293 ? 32.075 8.897 -30.217 1.00 52.81 293 ASP A N 1
ATOM 2241 C CA . ASP A 1 293 ? 33.284 8.052 -30.303 1.00 52.81 293 ASP A CA 1
ATOM 2242 C C . ASP A 1 293 ? 33.515 7.463 -31.723 1.00 52.81 293 ASP A C 1
ATOM 2244 O O . ASP A 1 293 ? 34.271 6.501 -31.899 1.00 52.81 293 ASP A O 1
ATOM 2248 N N . GLY A 1 294 ? 32.840 8.019 -32.744 1.00 42.81 294 GLY A N 1
ATOM 2249 C CA . GLY A 1 294 ? 32.817 7.542 -34.141 1.00 42.81 294 GLY A CA 1
ATOM 2250 C C . GLY A 1 294 ? 33.463 8.463 -35.173 1.00 42.81 294 GLY A C 1
ATOM 2251 O O . GLY A 1 294 ? 33.280 9.697 -35.089 1.00 42.81 294 GLY A O 1
#

Radius of gyration: 29.73 Å; Cα contacts (8 Å, |Δi|>4): 447; chains: 1; bounding box: 113×62×56 Å

Sequence (294 aa):
MNIFRSATSYVYNIIPSFQEDEDETDNMSSQQTHPSGIPSDPPPSYEASQPASKPHPKPLPPSLPVLVSLRKKRVILASASPRRKQIIAFLGLPNLEIIPSNTAENLPKTLTPFEYVLETATEKGLAVYKQEIDNEVKGEPALILAADTIVVNPETGDILEKPHSEAEHISMLQGLRDAEDHKVYTAIVAIAPLESAQAPGYALESVVEETTVRFDPQITDELLLMYVRTREGADKAGGYGMQGLGSVLVEKINGSYDNVIGLPLRATLKLIEKIMTIAEEDAEIDHGALADDG

Organism: Trichophyton violaceum (NCBI:txid34388)

Solvent-accessible surface area (backbone atoms only — not comparable to full-atom values): 17664 Å² total; per-residue (Å²): 135,86,90,84,91,88,87,85,88,86,87,84,88,87,79,89,81,88,79,83,92,79,92,83,89,90,79,90,85,88,85,89,83,87,90,82,91,80,89,85,76,78,78,80,79,90,79,74,86,76,78,81,75,77,78,77,79,76,82,77,70,68,83,51,67,65,50,58,56,48,40,80,36,42,31,35,36,24,43,76,51,67,60,41,56,59,55,58,53,71,59,53,51,81,44,59,42,75,47,56,44,86,68,79,94,71,73,69,86,85,48,54,65,69,54,45,30,40,48,54,7,41,53,21,31,51,53,40,44,75,69,36,51,82,29,84,88,80,44,56,46,62,33,38,37,10,53,24,61,45,22,36,38,70,86,80,63,45,73,33,57,53,40,90,43,71,68,52,34,48,55,48,46,48,53,47,26,77,61,24,54,33,43,29,42,21,16,39,24,40,38,25,57,39,76,47,93,52,87,89,36,50,51,77,48,74,52,75,48,68,23,41,40,26,29,38,74,82,68,47,70,66,57,49,51,54,50,58,73,68,46,70,15,51,88,23,43,52,37,50,33,68,86,58,76,45,40,80,52,49,68,46,74,54,65,51,72,44,31,68,61,37,45,41,59,71,62,50,51,53,48,51,50,55,46,50,52,55,36,52,54,43,41,52,52,52,58,51,58,66,64,74,80,114